Protein AF-A0A2C9W1N1-F1 (afdb_monomer_lite)

pLDDT: mean 73.52, std 14.9, range [29.52, 94.81]

Structure (mmCIF, N/CA/C/O backbone):
data_AF-A0A2C9W1N1-F1
#
_entry.id   AF-A0A2C9W1N1-F1
#
loop_
_atom_site.group_PDB
_atom_site.id
_atom_site.type_symbol
_atom_site.label_atom_id
_atom_site.label_alt_id
_atom_site.label_comp_id
_atom_site.label_asym_id
_atom_site.label_entity_id
_atom_site.label_seq_id
_atom_site.pdbx_PDB_ins_code
_atom_site.Cartn_x
_atom_site.Cartn_y
_atom_site.Cartn_z
_atom_site.occupancy
_atom_site.B_iso_or_equiv
_atom_site.auth_seq_id
_atom_site.auth_comp_id
_atom_site.auth_asym_id
_atom_site.auth_atom_id
_atom_site.pdbx_PDB_model_num
ATOM 1 N N . MET A 1 1 ? -84.397 13.321 48.697 1.00 37.47 1 MET A N 1
ATOM 2 C CA . MET A 1 1 ? -83.145 13.725 48.020 1.00 37.47 1 MET A CA 1
ATOM 3 C C . MET A 1 1 ? -82.121 12.627 48.253 1.00 37.47 1 MET A C 1
ATOM 5 O O . MET A 1 1 ? -81.703 12.447 49.387 1.00 37.47 1 MET A O 1
ATOM 9 N N . ILE A 1 2 ? -81.818 11.821 47.233 1.00 41.12 2 ILE A N 1
ATOM 10 C CA . ILE A 1 2 ? -80.883 10.692 47.347 1.00 41.12 2 ILE A CA 1
ATOM 11 C C . ILE A 1 2 ? -79.497 11.206 46.952 1.00 41.12 2 ILE A C 1
ATOM 13 O O . ILE A 1 2 ? -79.284 11.605 45.810 1.00 41.12 2 ILE A O 1
ATOM 17 N N . ALA A 1 3 ? -78.580 11.246 47.917 1.00 45.66 3 ALA A N 1
ATOM 18 C CA . ALA A 1 3 ? -77.195 11.639 47.705 1.00 45.66 3 ALA A CA 1
ATOM 19 C C . ALA A 1 3 ? -76.430 10.480 47.049 1.00 45.66 3 ALA A C 1
ATOM 21 O O . ALA A 1 3 ? -76.158 9.462 47.684 1.00 45.66 3 ALA A O 1
ATOM 22 N N . VAL A 1 4 ? -76.094 10.626 45.768 1.00 44.12 4 VAL A N 1
ATOM 23 C CA . VAL A 1 4 ? -75.242 9.669 45.053 1.00 44.12 4 VAL A CA 1
ATOM 24 C C . VAL A 1 4 ? -73.785 9.981 45.390 1.00 44.12 4 VAL A C 1
ATOM 26 O O . VAL A 1 4 ? -73.274 11.059 45.092 1.00 44.12 4 VAL A O 1
ATOM 29 N N . SER A 1 5 ? -73.117 9.036 46.051 1.00 49.47 5 SER A N 1
ATOM 30 C CA . SER A 1 5 ? -71.699 9.132 46.404 1.00 49.47 5 SER A CA 1
ATOM 31 C C . SER A 1 5 ? -70.836 9.065 45.143 1.00 49.47 5 SER A C 1
ATOM 33 O O . SER A 1 5 ? -70.771 8.036 44.477 1.00 49.47 5 SER A O 1
ATOM 35 N N . VAL A 1 6 ? -70.150 10.166 44.834 1.00 49.19 6 VAL A N 1
ATOM 36 C CA . VAL A 1 6 ? -69.290 10.348 43.645 1.00 49.19 6 VAL A CA 1
ATOM 37 C C . VAL A 1 6 ? -67.899 9.699 43.804 1.00 49.19 6 VAL A C 1
ATOM 39 O O . VAL A 1 6 ? -67.075 9.728 42.892 1.00 49.19 6 VAL A O 1
ATOM 42 N N . LYS A 1 7 ? -67.621 9.082 44.963 1.00 47.38 7 LYS A N 1
ATOM 43 C CA . LYS A 1 7 ? -66.315 8.485 45.299 1.00 47.38 7 LYS A CA 1
ATOM 44 C C . LYS A 1 7 ? -65.860 7.310 44.407 1.00 47.38 7 LYS A C 1
ATOM 46 O O . LYS A 1 7 ? -64.665 7.268 44.120 1.00 47.38 7 LYS A O 1
ATOM 51 N N . PRO A 1 8 ? -66.713 6.376 43.935 1.00 50.28 8 PRO A N 1
ATOM 52 C CA . PRO A 1 8 ? -66.224 5.224 43.175 1.00 50.28 8 PRO A CA 1
ATOM 53 C C . PRO A 1 8 ? -65.868 5.584 41.724 1.00 50.28 8 PRO A C 1
ATOM 55 O O . PRO A 1 8 ? -64.968 4.978 41.147 1.00 50.28 8 PRO A O 1
ATOM 58 N N . LEU A 1 9 ? -66.506 6.612 41.151 1.00 50.12 9 LEU A N 1
ATOM 59 C CA . LEU A 1 9 ? -66.250 7.043 39.773 1.00 50.12 9 LEU A CA 1
ATOM 60 C C . LEU A 1 9 ? -64.914 7.796 39.646 1.00 50.12 9 LEU A C 1
ATOM 62 O O . LEU A 1 9 ? -64.179 7.595 38.683 1.00 50.12 9 LEU A O 1
ATOM 66 N N . PHE A 1 10 ? -64.551 8.594 40.657 1.00 50.22 10 PHE A N 1
ATOM 67 C CA . PHE A 1 10 ? -63.258 9.287 40.699 1.00 50.22 10 PHE A CA 1
ATOM 68 C C . PHE A 1 10 ? -62.073 8.324 40.845 1.00 50.22 10 PHE A C 1
ATOM 70 O O . PHE A 1 10 ? -61.060 8.509 40.176 1.00 50.22 10 PHE A O 1
ATOM 77 N N . PHE A 1 11 ? -62.200 7.263 41.652 1.00 51.91 11 PHE A N 1
ATOM 78 C CA . PHE A 1 11 ? -61.147 6.248 41.780 1.00 51.91 11 PHE A CA 1
ATOM 79 C C . PHE A 1 11 ? -60.950 5.440 40.490 1.00 51.91 11 PHE A C 1
ATOM 81 O O . PHE A 1 11 ? -59.813 5.149 40.120 1.00 51.91 11 PHE A O 1
ATOM 88 N N . ALA A 1 12 ? -62.027 5.122 39.766 1.00 54.75 12 ALA A N 1
ATOM 89 C CA . ALA A 1 12 ? -61.937 4.412 38.490 1.00 54.75 12 ALA A CA 1
ATOM 90 C C . ALA A 1 12 ? -61.261 5.263 37.398 1.00 54.75 12 ALA A C 1
ATOM 92 O O . ALA A 1 12 ? -60.379 4.783 36.694 1.00 54.75 12 ALA A O 1
ATOM 93 N N . ILE A 1 13 ? -61.602 6.551 37.294 1.00 56.03 13 ILE A N 1
ATOM 94 C CA . ILE A 1 13 ? -60.989 7.448 36.301 1.00 56.03 13 ILE A CA 1
ATOM 95 C C . ILE A 1 13 ? -59.513 7.704 36.639 1.00 56.03 13 ILE A C 1
ATOM 97 O O . ILE A 1 13 ? -58.664 7.666 35.751 1.00 56.03 13 ILE A O 1
ATOM 101 N N . PHE A 1 14 ? -59.179 7.892 37.920 1.00 53.91 14 PHE A N 1
ATOM 102 C CA . PHE A 1 14 ? -57.798 8.133 38.341 1.00 53.91 14 PHE A CA 1
ATOM 103 C C . PHE A 1 14 ? -56.907 6.899 38.147 1.00 53.91 14 PHE A C 1
ATOM 105 O O . PHE A 1 14 ? -55.764 7.031 37.723 1.00 53.91 14 PHE A O 1
ATOM 112 N N . THR A 1 15 ? -57.430 5.692 38.384 1.00 57.94 15 THR A N 1
ATOM 113 C CA . THR A 1 15 ? -56.688 4.441 38.147 1.00 57.94 15 THR A CA 1
ATOM 114 C C . THR A 1 15 ? -56.502 4.151 36.660 1.00 57.94 15 THR A C 1
ATOM 116 O O . THR A 1 15 ? -55.407 3.760 36.268 1.00 57.94 15 THR A O 1
ATOM 119 N N . VAL A 1 16 ? -57.498 4.425 35.810 1.00 58.84 16 VAL A N 1
ATOM 120 C CA . VAL A 1 16 ? -57.370 4.277 34.349 1.00 58.84 16 VAL A CA 1
ATOM 121 C C . VAL A 1 16 ? -56.413 5.317 33.761 1.00 58.84 16 VAL A C 1
ATOM 123 O O . VAL A 1 16 ? -55.564 4.955 32.951 1.00 58.84 16 VAL A O 1
ATOM 126 N N . SER A 1 17 ? -56.468 6.580 34.200 1.00 58.62 17 SER A N 1
ATOM 127 C CA . SER A 1 17 ? -55.498 7.606 33.788 1.00 58.62 17 SER A CA 1
ATOM 128 C C . SER A 1 17 ? -54.087 7.313 34.292 1.00 58.62 17 SER A C 1
ATOM 130 O O . SER A 1 17 ? -53.135 7.564 33.559 1.00 58.62 17 SER A O 1
ATOM 132 N N . LEU A 1 18 ? -53.930 6.750 35.495 1.00 55.06 18 LEU A N 1
ATOM 133 C CA . LEU A 1 18 ? -52.627 6.346 36.022 1.00 55.06 18 LEU A CA 1
ATOM 134 C C . LEU A 1 18 ? -52.074 5.121 35.279 1.00 55.06 18 LEU A C 1
ATOM 136 O O . LEU A 1 18 ? -50.888 5.095 34.976 1.00 55.06 18 LEU A O 1
ATOM 140 N N . LEU A 1 19 ? -52.913 4.148 34.907 1.00 54.31 19 LEU A N 1
ATOM 141 C CA . LEU A 1 19 ? -52.506 3.020 34.062 1.00 54.31 19 LEU A CA 1
ATOM 142 C C . LEU A 1 19 ? -52.162 3.458 32.633 1.00 54.31 19 LEU A C 1
ATOM 144 O O . LEU A 1 19 ? -51.156 2.999 32.097 1.00 54.31 19 LEU A O 1
ATOM 148 N N . LEU A 1 20 ? -52.932 4.369 32.024 1.00 51.66 20 LEU A N 1
ATOM 149 C CA . LEU A 1 20 ? -52.586 4.944 30.719 1.00 51.66 20 LEU A CA 1
ATOM 150 C C . LEU A 1 20 ? -51.284 5.742 30.798 1.00 51.66 20 LEU A C 1
ATOM 152 O O . LEU A 1 20 ? -50.443 5.616 29.914 1.00 51.66 20 LEU A O 1
ATOM 156 N N . ALA A 1 21 ? -51.094 6.525 31.862 1.00 51.06 21 ALA A N 1
ATOM 157 C CA . ALA A 1 21 ? -49.862 7.261 32.099 1.00 51.06 21 ALA A CA 1
ATOM 158 C C . ALA A 1 21 ? -48.680 6.300 32.281 1.00 51.06 21 ALA A C 1
ATOM 160 O O . ALA A 1 21 ? -47.660 6.501 31.643 1.00 51.06 21 ALA A O 1
ATOM 161 N N . VAL A 1 22 ? -48.816 5.214 33.047 1.00 51.28 22 VAL A N 1
ATOM 162 C CA . VAL A 1 22 ? -47.760 4.199 33.216 1.00 51.28 22 VAL A CA 1
ATOM 163 C C . VAL A 1 22 ? -47.475 3.446 31.910 1.00 51.28 22 VAL A C 1
ATOM 165 O O . VAL A 1 22 ? -46.317 3.151 31.636 1.00 51.28 22 VAL A O 1
ATOM 168 N N . MET A 1 23 ? -48.472 3.196 31.056 1.00 43.47 23 MET A N 1
ATOM 169 C CA . MET A 1 23 ? -48.268 2.600 29.724 1.00 43.47 23 MET A CA 1
ATOM 170 C C . MET A 1 23 ? -47.632 3.578 28.718 1.00 43.47 23 MET A C 1
ATOM 172 O O . MET A 1 23 ? -46.861 3.150 27.865 1.00 43.47 23 MET A O 1
ATOM 176 N N . LEU A 1 24 ? -47.907 4.884 28.829 1.00 45.09 24 LEU A N 1
ATOM 177 C CA . LEU A 1 24 ? -47.322 5.944 27.989 1.00 45.09 24 LEU A CA 1
ATOM 178 C C . LEU A 1 24 ? -45.937 6.417 28.480 1.00 45.09 24 LEU A C 1
ATOM 180 O O . LEU A 1 24 ? -45.145 6.910 27.679 1.00 45.09 24 LEU A O 1
ATOM 184 N N . LEU A 1 25 ? -45.647 6.281 29.780 1.00 38.25 25 LEU A N 1
ATOM 185 C CA . LEU A 1 25 ? -44.396 6.681 30.444 1.00 38.25 25 LEU A CA 1
ATOM 186 C C . LEU A 1 25 ? -43.472 5.506 30.757 1.00 38.25 25 LEU A C 1
ATOM 188 O O . LEU A 1 25 ? -42.349 5.738 31.201 1.00 38.25 25 LEU A O 1
ATOM 192 N N . SER A 1 26 ? -43.900 4.263 30.519 1.00 29.52 26 SER A N 1
ATOM 193 C CA . SER A 1 26 ? -42.968 3.142 30.476 1.00 29.52 26 SER A CA 1
ATOM 194 C C . SER A 1 26 ? -41.985 3.436 29.350 1.00 29.52 26 SER A C 1
ATOM 196 O O . SER A 1 26 ? -42.393 3.465 28.185 1.00 29.52 26 SER A O 1
ATOM 198 N N . PRO A 1 27 ? -40.693 3.669 29.646 1.00 33.75 27 PRO A N 1
ATOM 199 C CA . PRO A 1 27 ? -39.700 3.637 28.598 1.00 33.75 27 PRO A CA 1
ATOM 200 C C . PRO A 1 27 ? -39.836 2.236 28.031 1.00 33.75 27 PRO A C 1
ATOM 202 O O . PRO A 1 27 ? -39.640 1.266 28.768 1.00 33.75 27 PRO A O 1
ATOM 205 N N . SER A 1 28 ? -40.226 2.117 26.760 1.00 33.47 28 SER A N 1
ATOM 206 C CA . SER A 1 28 ? -40.027 0.876 26.027 1.00 33.47 28 SER A CA 1
ATOM 207 C C . SER A 1 28 ? -38.615 0.446 26.386 1.00 33.47 28 SER A C 1
ATOM 209 O O . SER A 1 28 ? -37.672 1.194 26.093 1.00 33.47 28 SER A O 1
ATOM 211 N N . THR A 1 29 ? -38.473 -0.663 27.117 1.00 35.34 29 THR A N 1
ATOM 212 C CA . THR A 1 29 ? -37.167 -1.270 27.350 1.00 35.34 29 THR A CA 1
ATOM 213 C C . THR A 1 29 ? -36.552 -1.275 25.964 1.00 35.34 29 THR A C 1
ATOM 215 O O . THR A 1 29 ? -37.222 -1.794 25.065 1.00 35.34 29 THR A O 1
ATOM 218 N N . PRO A 1 30 ? -35.425 -0.581 25.709 1.00 41.69 30 PRO A N 1
ATOM 219 C CA . PRO A 1 30 ? -34.879 -0.572 24.370 1.00 41.69 30 PRO A CA 1
ATOM 220 C C . PRO A 1 30 ? -34.619 -2.041 24.086 1.00 41.69 30 PRO A C 1
ATOM 222 O O . PRO A 1 30 ? -33.741 -2.634 24.717 1.00 41.69 30 PRO A O 1
ATOM 225 N N . GLY A 1 31 ? -35.476 -2.656 23.260 1.00 43.47 31 GLY A N 1
ATOM 226 C CA . GLY A 1 31 ? -35.331 -4.049 22.885 1.00 43.47 31 GLY A CA 1
ATOM 227 C C . GLY A 1 31 ? -33.888 -4.179 22.453 1.00 43.47 31 GLY A C 1
ATOM 228 O O . GLY A 1 31 ? -33.429 -3.298 21.721 1.00 43.47 31 GLY A O 1
ATOM 229 N N . LYS A 1 32 ? -33.165 -5.151 23.038 1.00 45.38 32 LYS A N 1
ATOM 230 C CA . LYS A 1 32 ? -31.729 -5.380 22.815 1.00 45.38 32 LYS A CA 1
ATOM 231 C C . LYS A 1 32 ? -31.393 -4.932 21.399 1.00 45.38 32 LYS A C 1
ATOM 233 O O . LYS A 1 32 ? -31.882 -5.547 20.456 1.00 45.38 32 LYS A O 1
ATOM 238 N N . LEU A 1 33 ? -30.682 -3.806 21.273 1.00 53.47 33 LEU A N 1
ATOM 239 C CA . LEU A 1 33 ? -30.372 -3.229 19.973 1.00 53.47 33 LEU A CA 1
ATOM 240 C C . LEU A 1 33 ? -29.538 -4.258 19.219 1.00 53.47 33 LEU A C 1
ATOM 242 O O . LEU A 1 33 ? -28.341 -4.392 19.466 1.00 53.47 33 LEU A O 1
ATOM 246 N N . ASP A 1 34 ? -30.183 -5.014 18.341 1.00 59.66 34 ASP A N 1
ATOM 247 C CA . ASP A 1 34 ? -29.502 -6.024 17.560 1.00 59.66 34 ASP A CA 1
ATOM 248 C C . ASP A 1 34 ? -28.914 -5.353 16.322 1.00 59.66 34 ASP A C 1
ATOM 250 O O . ASP A 1 34 ? -29.616 -5.046 15.356 1.00 59.66 34 ASP A O 1
ATOM 254 N N . ILE A 1 35 ? -27.605 -5.101 16.364 1.00 61.00 35 ILE A N 1
ATOM 255 C CA . ILE A 1 35 ? -26.840 -4.532 15.249 1.00 61.00 35 ILE A CA 1
ATOM 256 C C . ILE A 1 35 ? -26.970 -5.372 13.964 1.00 61.00 35 ILE A C 1
ATOM 258 O O . ILE A 1 35 ? -26.757 -4.845 12.870 1.00 61.00 35 ILE A O 1
ATOM 262 N N . TRP A 1 36 ? -27.339 -6.650 14.088 1.00 65.00 36 TRP A N 1
ATOM 263 C CA . TRP A 1 36 ? -27.456 -7.604 12.987 1.00 65.00 36 TRP A CA 1
ATOM 264 C C . TRP A 1 36 ? -28.814 -7.586 12.290 1.00 65.00 36 TRP A C 1
ATOM 266 O O . TRP A 1 36 ? -28.920 -8.054 11.159 1.00 65.00 36 TRP A O 1
ATOM 276 N N . SER A 1 37 ? -29.830 -6.987 12.911 1.00 60.31 37 SER A N 1
ATOM 277 C CA . SER A 1 37 ? -31.191 -6.894 12.362 1.00 60.31 37 SER A CA 1
ATOM 278 C C . SER A 1 37 ? -31.327 -5.929 11.170 1.00 60.31 37 SER A C 1
ATOM 280 O O . SER A 1 37 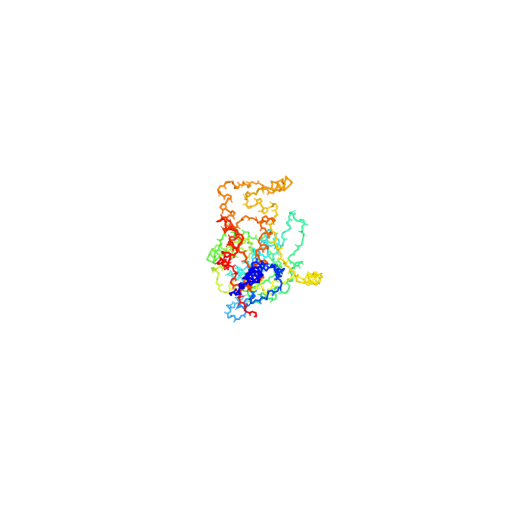? -32.382 -5.840 10.545 1.00 60.31 37 SER A O 1
ATOM 282 N N . VAL A 1 38 ? -30.261 -5.195 10.834 1.00 60.16 38 VAL A N 1
ATOM 283 C CA . VAL A 1 38 ? -30.278 -4.106 9.851 1.00 60.16 38 VAL A CA 1
ATOM 284 C C . VAL A 1 38 ? -29.669 -4.572 8.534 1.00 60.16 38 VAL A C 1
ATOM 286 O O . VAL A 1 38 ? -28.463 -4.803 8.436 1.00 60.16 38 VAL A O 1
ATOM 289 N N . GLY A 1 39 ? -30.503 -4.664 7.497 1.00 58.06 39 GLY A N 1
ATOM 290 C CA . GLY A 1 39 ? -30.070 -5.016 6.145 1.00 58.06 39 GLY A CA 1
ATOM 291 C C . GLY A 1 39 ? -29.105 -3.989 5.540 1.00 58.06 39 GLY A C 1
ATOM 292 O O . GLY A 1 39 ? -29.261 -2.778 5.714 1.00 58.06 39 GLY A O 1
ATOM 293 N N . ARG A 1 40 ? -28.101 -4.469 4.797 1.00 60.38 40 ARG A N 1
ATOM 294 C CA . ARG A 1 40 ? -27.238 -3.615 3.966 1.00 60.38 40 ARG A CA 1
ATOM 295 C C . ARG A 1 40 ? -28.014 -3.202 2.714 1.00 60.38 40 ARG A C 1
ATOM 297 O O . ARG A 1 40 ? -28.539 -4.064 2.029 1.00 60.38 40 ARG A O 1
ATOM 304 N N . VAL A 1 41 ? -28.058 -1.906 2.409 1.00 58.31 41 VAL A N 1
ATOM 305 C CA . VAL A 1 41 ? -28.757 -1.361 1.216 1.00 58.31 41 VAL A CA 1
ATOM 306 C C . VAL A 1 41 ? -27.772 -0.867 0.157 1.00 58.31 41 VAL A C 1
ATOM 308 O O . VAL A 1 41 ? -28.138 -0.611 -0.984 1.00 58.31 41 VAL A O 1
ATOM 311 N N . VAL A 1 42 ? -26.508 -0.701 0.540 1.00 60.03 42 VAL A N 1
ATOM 312 C CA . VAL A 1 42 ? -25.447 -0.200 -0.326 1.00 60.03 42 VAL A CA 1
ATOM 313 C C . VAL A 1 42 ? -24.190 -1.020 -0.089 1.00 60.03 42 VAL A C 1
ATOM 315 O O . VAL A 1 42 ? -23.846 -1.324 1.057 1.00 60.03 42 VAL A O 1
ATOM 318 N N . GLU A 1 43 ? -23.487 -1.333 -1.167 1.00 67.75 43 GLU A N 1
ATOM 319 C CA . GLU A 1 43 ? -22.176 -1.954 -1.146 1.00 67.75 43 GLU A CA 1
ATOM 320 C C . GLU A 1 43 ? -21.215 -1.196 -2.057 1.00 67.75 43 GLU A C 1
ATOM 322 O O . GLU A 1 43 ? -21.562 -0.806 -3.167 1.00 67.75 43 GLU A O 1
ATOM 327 N N . TRP A 1 44 ? -19.985 -1.002 -1.592 1.00 69.12 44 TRP A N 1
ATOM 328 C CA . TRP A 1 44 ? -18.924 -0.432 -2.409 1.00 69.12 44 TRP A CA 1
ATOM 329 C C . TRP A 1 44 ? -18.103 -1.559 -3.005 1.00 69.12 44 TRP A C 1
ATOM 331 O O . TRP A 1 44 ? -17.511 -2.350 -2.270 1.00 69.12 44 TRP A O 1
ATOM 341 N N . ARG A 1 45 ? -18.043 -1.619 -4.332 1.00 70.69 45 ARG A N 1
ATOM 342 C CA . ARG A 1 45 ? -17.228 -2.603 -5.049 1.00 70.69 45 ARG A CA 1
ATOM 343 C C . ARG A 1 45 ? -16.336 -1.894 -6.065 1.00 70.69 45 ARG A C 1
ATOM 345 O O . ARG A 1 45 ? -16.664 -0.779 -6.484 1.00 70.69 45 ARG A O 1
ATOM 352 N N . PRO A 1 46 ? -15.204 -2.498 -6.457 1.00 79.12 46 PRO A N 1
ATOM 353 C CA . PRO A 1 46 ? -14.422 -2.008 -7.583 1.00 79.12 46 PRO A CA 1
ATOM 354 C C . PRO A 1 46 ? -15.334 -1.805 -8.806 1.00 79.12 46 PRO A C 1
ATOM 356 O O . PRO A 1 46 ? -16.025 -2.734 -9.214 1.00 79.12 46 PRO A O 1
ATOM 359 N N . CYS A 1 47 ? -15.367 -0.597 -9.377 1.00 75.00 47 CYS A N 1
ATOM 360 C CA . CYS A 1 47 ? -16.265 -0.255 -10.491 1.00 75.00 47 CYS A CA 1
ATOM 361 C C . CYS A 1 47 ? -15.966 -1.043 -11.769 1.00 75.00 47 CYS A C 1
ATOM 363 O O . CYS A 1 47 ? -16.784 -1.073 -12.683 1.00 75.00 47 CYS A O 1
ATOM 365 N N . THR A 1 48 ? -14.744 -1.572 -11.895 1.00 82.75 48 THR A N 1
ATOM 366 C CA . THR A 1 48 ? -14.210 -2.223 -13.103 1.00 82.75 48 THR A CA 1
ATOM 367 C C . THR A 1 48 ? -14.274 -1.379 -14.385 1.00 82.75 48 THR A C 1
ATOM 369 O O . THR A 1 48 ? -14.069 -1.904 -15.475 1.00 82.75 48 THR A O 1
ATOM 372 N N . TRP A 1 49 ? -14.485 -0.057 -14.285 1.00 85.31 49 TRP A N 1
ATOM 373 C CA . TRP A 1 49 ? -14.588 0.847 -15.443 1.00 85.31 49 TRP A CA 1
ATOM 374 C C . TRP A 1 49 ? -13.346 0.792 -16.346 1.00 85.31 49 TRP A C 1
ATOM 376 O O . TRP A 1 49 ? -13.433 0.996 -17.554 1.00 85.31 49 TRP A O 1
ATOM 386 N N . TRP A 1 50 ? -12.182 0.481 -15.767 1.00 84.06 50 TRP A N 1
ATOM 387 C CA . TRP A 1 50 ? -10.914 0.346 -16.481 1.00 84.06 50 TRP A CA 1
ATOM 388 C C . TRP A 1 50 ? -10.835 -0.899 -17.370 1.00 84.06 50 TRP A C 1
ATOM 390 O O . TRP A 1 50 ? -9.984 -0.937 -18.248 1.00 84.06 50 TRP A O 1
ATOM 400 N N . LEU A 1 51 ? -11.705 -1.894 -17.176 1.00 82.19 51 LEU A N 1
ATOM 401 C CA . LEU A 1 51 ? -11.790 -3.076 -18.041 1.00 82.19 51 LEU A CA 1
ATOM 402 C C . LEU A 1 51 ? -12.634 -2.823 -19.299 1.00 82.19 51 LEU A C 1
ATOM 404 O O . LEU A 1 51 ? -12.510 -3.548 -20.278 1.00 82.19 51 LEU A O 1
ATOM 408 N N . GLN A 1 52 ? -13.506 -1.812 -19.268 1.00 71.81 52 GLN A N 1
ATOM 409 C CA . GLN A 1 52 ? -14.503 -1.549 -20.313 1.00 71.81 52 GLN A CA 1
ATOM 410 C C . GLN A 1 52 ? -14.098 -0.410 -21.262 1.00 71.81 52 GLN A C 1
ATOM 412 O O . GLN A 1 52 ? -14.740 -0.196 -22.287 1.00 71.81 52 GLN A O 1
ATOM 417 N N . GLY A 1 53 ? -13.056 0.352 -20.922 1.00 63.12 53 GLY A N 1
ATOM 418 C CA . GLY A 1 53 ? -12.597 1.484 -21.724 1.00 63.12 53 GLY A CA 1
ATOM 419 C C . GLY A 1 53 ? -11.628 1.081 -22.837 1.00 63.12 53 GLY A C 1
ATOM 420 O O . GLY A 1 53 ? -10.790 0.201 -22.653 1.00 63.12 53 GLY A O 1
ATOM 421 N N . HIS A 1 54 ? -11.665 1.796 -23.965 1.00 61.34 54 HIS A N 1
ATOM 422 C CA . HIS A 1 54 ? -10.548 1.821 -24.914 1.00 61.34 54 HIS A CA 1
ATOM 423 C C . HIS A 1 54 ? -9.355 2.528 -24.265 1.00 61.34 54 HIS A C 1
ATOM 425 O O . HIS A 1 54 ? -9.199 3.747 -24.345 1.00 61.34 54 HIS A O 1
ATOM 431 N N . LEU A 1 55 ? -8.538 1.759 -23.553 1.00 68.19 55 LEU A N 1
ATOM 432 C CA . LEU A 1 55 ? -7.262 2.236 -23.049 1.00 68.19 55 LEU A CA 1
ATOM 433 C C . LEU A 1 55 ? -6.283 2.356 -24.212 1.00 68.19 55 LEU A C 1
ATOM 435 O O . LEU A 1 55 ? -6.297 1.545 -25.138 1.00 68.19 55 LEU A O 1
ATOM 439 N N . THR A 1 56 ? -5.414 3.365 -24.156 1.00 70.69 56 THR A N 1
ATOM 440 C CA . THR A 1 56 ? -4.286 3.473 -25.081 1.00 70.69 56 THR A CA 1
ATOM 441 C C . THR A 1 56 ? -3.523 2.152 -25.071 1.00 70.69 56 THR A C 1
ATOM 443 O O . THR A 1 56 ? -3.214 1.640 -23.990 1.00 70.69 56 THR A O 1
ATOM 446 N N . ALA A 1 57 ? -3.219 1.605 -26.249 1.00 73.38 57 ALA A N 1
ATOM 447 C CA . ALA A 1 57 ? -2.417 0.394 -26.355 1.00 73.38 57 ALA A CA 1
ATOM 448 C C . ALA A 1 57 ? -1.048 0.593 -25.682 1.00 73.38 57 ALA A C 1
ATOM 450 O O . ALA A 1 57 ? -0.544 1.718 -25.555 1.00 73.38 57 ALA A O 1
ATOM 451 N N . LEU A 1 58 ? -0.460 -0.497 -25.196 1.00 77.75 58 LEU A N 1
ATOM 452 C CA . LEU A 1 58 ? 0.929 -0.477 -24.754 1.00 77.75 58 LEU A CA 1
ATOM 453 C C . LEU A 1 58 ? 1.834 -0.294 -25.983 1.00 77.75 58 LEU A C 1
ATOM 455 O O . LEU A 1 58 ? 1.670 -1.031 -26.957 1.00 77.75 58 LEU A O 1
ATOM 459 N N . PRO A 1 59 ? 2.762 0.675 -25.964 1.00 76.19 59 PRO A N 1
ATOM 460 C CA . PRO A 1 59 ? 3.821 0.759 -26.959 1.00 76.19 59 PRO A CA 1
ATOM 461 C C . PRO A 1 59 ? 4.625 -0.545 -27.037 1.00 76.19 59 PRO A C 1
ATOM 463 O O . PRO A 1 59 ? 4.783 -1.248 -26.039 1.00 76.19 59 PRO A O 1
ATOM 466 N N . ILE A 1 60 ? 5.127 -0.858 -28.235 1.00 72.94 60 ILE A N 1
ATOM 467 C CA . ILE A 1 60 ? 5.896 -2.086 -28.508 1.00 72.94 60 ILE A CA 1
ATOM 468 C C . ILE A 1 60 ? 7.235 -2.062 -27.757 1.00 72.94 60 ILE A C 1
ATOM 470 O O . ILE A 1 60 ? 7.663 -3.077 -27.207 1.00 72.94 60 ILE A O 1
ATOM 474 N N . GLU A 1 61 ? 7.870 -0.892 -27.702 1.00 77.69 61 GLU A N 1
ATOM 475 C CA . GLU A 1 61 ? 9.151 -0.682 -27.035 1.00 77.69 61 GLU A CA 1
ATOM 476 C C . GLU A 1 61 ? 8.958 -0.056 -25.654 1.00 77.69 61 GLU A C 1
ATOM 478 O O . GLU A 1 61 ? 8.074 0.779 -25.444 1.00 77.69 61 GLU A O 1
ATOM 483 N N . SER A 1 62 ? 9.794 -0.474 -24.704 1.00 87.06 62 SER A N 1
ATOM 484 C CA . SER A 1 62 ? 9.792 0.039 -23.338 1.00 87.06 62 SER A CA 1
ATOM 485 C C . SER A 1 62 ? 11.010 0.925 -23.105 1.00 87.06 62 SER A C 1
ATOM 487 O O . SER A 1 62 ? 12.110 0.577 -23.522 1.00 87.06 62 SER A O 1
ATOM 489 N N . ASN A 1 63 ? 10.822 2.031 -22.384 1.00 89.00 63 ASN A N 1
ATOM 490 C CA . ASN A 1 63 ? 11.883 3.008 -22.114 1.00 89.00 63 ASN A CA 1
ATOM 491 C C . ASN A 1 63 ? 12.958 2.499 -21.130 1.00 89.00 63 ASN A C 1
ATOM 493 O O . ASN A 1 63 ? 14.024 3.098 -21.017 1.00 89.00 63 ASN A O 1
ATOM 497 N N . GLY A 1 64 ? 12.685 1.410 -20.403 1.00 90.94 64 GLY A N 1
ATOM 498 C CA . GLY A 1 64 ? 13.604 0.818 -19.432 1.00 90.94 64 GLY A CA 1
ATOM 499 C C . GLY A 1 64 ? 12.884 -0.005 -18.366 1.00 90.94 64 GLY A C 1
ATOM 500 O O . GLY A 1 64 ? 11.687 -0.285 -18.476 1.00 90.94 64 GLY A O 1
ATOM 501 N N . TYR A 1 65 ? 13.617 -0.372 -17.318 1.00 91.88 65 TYR A N 1
ATOM 502 C CA . TYR A 1 65 ? 13.140 -1.159 -16.186 1.00 91.88 65 TYR A CA 1
ATOM 503 C C . TYR A 1 65 ? 13.023 -0.298 -14.928 1.00 91.88 65 TYR A C 1
ATOM 505 O O . TYR A 1 65 ? 13.947 0.431 -14.568 1.00 91.88 65 TYR A O 1
ATOM 513 N N . ILE A 1 66 ? 11.895 -0.413 -14.229 1.00 91.50 66 ILE A N 1
ATOM 514 C CA . ILE A 1 66 ? 11.669 0.257 -12.947 1.00 91.50 66 ILE A CA 1
ATOM 515 C C . ILE A 1 66 ? 11.494 -0.799 -11.865 1.00 91.50 66 ILE A C 1
ATOM 517 O O . ILE A 1 66 ? 10.576 -1.618 -11.934 1.00 91.50 66 ILE A O 1
ATOM 521 N N . ARG A 1 67 ? 12.341 -0.742 -10.837 1.00 88.50 67 ARG A N 1
ATOM 522 C CA . ARG A 1 67 ? 12.130 -1.452 -9.574 1.00 88.50 67 ARG A CA 1
ATOM 523 C C . ARG A 1 67 ? 11.489 -0.509 -8.566 1.00 88.50 67 ARG A C 1
ATOM 525 O O . ARG A 1 67 ? 11.904 0.637 -8.416 1.00 88.50 67 ARG A O 1
ATOM 532 N N . VAL A 1 68 ? 10.474 -0.989 -7.863 1.00 84.25 68 VAL A N 1
ATOM 533 C CA . VAL A 1 68 ? 9.856 -0.229 -6.778 1.00 84.25 68 VAL A CA 1
ATOM 534 C C . VAL A 1 68 ? 10.389 -0.750 -5.457 1.00 84.25 68 VAL A C 1
ATOM 536 O O . VAL A 1 68 ? 10.067 -1.869 -5.055 1.00 84.25 68 VAL A O 1
ATOM 539 N N . ASP A 1 69 ? 11.152 0.086 -4.766 1.00 77.75 69 ASP A N 1
ATOM 540 C CA . ASP A 1 69 ? 11.674 -0.242 -3.447 1.00 77.75 69 ASP A CA 1
ATOM 541 C C . ASP A 1 69 ? 10.586 0.057 -2.405 1.00 77.75 69 ASP A C 1
ATOM 543 O O . ASP A 1 69 ? 10.092 1.186 -2.277 1.00 77.75 69 ASP A O 1
ATOM 547 N N . CYS A 1 70 ? 10.150 -0.992 -1.706 1.00 70.06 70 CYS A N 1
ATOM 548 C CA . CYS A 1 70 ? 9.043 -0.946 -0.758 1.00 70.06 70 CYS A CA 1
ATOM 549 C C . CYS A 1 70 ? 9.583 -0.987 0.676 1.00 70.06 70 CYS A C 1
ATOM 551 O O . CYS A 1 70 ? 9.921 -2.053 1.179 1.00 70.06 70 CYS A O 1
ATOM 553 N N . TYR A 1 71 ? 9.615 0.171 1.337 1.00 63.59 71 TYR A N 1
ATOM 554 C CA . TYR A 1 71 ? 10.003 0.302 2.743 1.00 63.59 71 TYR A CA 1
ATOM 555 C C . TYR A 1 71 ? 8.761 0.401 3.640 1.00 63.59 71 TYR A C 1
ATOM 557 O O . TYR A 1 71 ? 7.834 1.148 3.328 1.00 63.59 71 TYR A O 1
ATOM 565 N N . GLY A 1 72 ? 8.752 -0.314 4.769 1.00 62.06 72 GLY A N 1
ATOM 566 C CA . GLY A 1 72 ? 7.685 -0.254 5.777 1.00 62.06 72 GLY A CA 1
ATOM 567 C C . GLY A 1 72 ? 6.953 -1.583 5.995 1.00 62.06 72 GLY A C 1
ATOM 568 O O . GLY A 1 72 ? 7.352 -2.619 5.479 1.00 62.06 72 GLY A O 1
ATOM 569 N N . GLY A 1 73 ? 5.886 -1.567 6.802 1.00 61.25 73 GLY A N 1
ATOM 570 C CA . GLY A 1 73 ? 5.098 -2.775 7.100 1.00 61.25 73 GLY A CA 1
ATOM 571 C C . GLY A 1 73 ? 4.201 -3.230 5.939 1.00 61.25 73 GLY A C 1
ATOM 572 O O . GLY A 1 73 ? 3.929 -2.459 5.021 1.00 61.25 73 GLY A O 1
ATOM 573 N N . LEU A 1 74 ? 3.638 -4.442 6.013 1.00 63.00 74 LEU A N 1
ATOM 574 C CA . LEU A 1 74 ? 2.822 -5.047 4.941 1.00 63.00 74 LEU A CA 1
ATOM 575 C C . LEU A 1 74 ? 1.643 -4.167 4.476 1.00 63.00 74 LEU A C 1
ATOM 577 O O . LEU A 1 74 ? 1.297 -4.136 3.299 1.00 63.00 74 LEU A O 1
ATOM 581 N N . ASN A 1 75 ? 1.035 -3.394 5.379 1.00 55.09 75 ASN A N 1
ATOM 582 C CA . ASN A 1 75 ? -0.017 -2.436 5.019 1.00 55.09 75 ASN A CA 1
ATOM 583 C C . ASN A 1 75 ? 0.518 -1.164 4.344 1.00 55.09 75 ASN A C 1
ATOM 585 O O . ASN A 1 75 ? -0.211 -0.557 3.568 1.00 55.09 75 ASN A O 1
ATOM 589 N N . GLN A 1 76 ? 1.769 -0.774 4.577 1.00 55.66 76 GLN A N 1
ATOM 590 C CA . GLN A 1 76 ? 2.430 0.271 3.784 1.00 55.66 76 GLN A CA 1
ATOM 591 C C . GLN A 1 76 ? 2.798 -0.287 2.402 1.00 55.66 76 GLN A C 1
ATOM 593 O O . GLN A 1 76 ? 2.623 0.382 1.390 1.00 55.66 76 GLN A O 1
ATOM 598 N N . MET A 1 77 ? 3.144 -1.577 2.345 1.00 58.47 77 MET A N 1
ATOM 599 C CA . MET A 1 77 ? 3.315 -2.309 1.093 1.00 58.47 77 MET A CA 1
ATOM 600 C C . MET A 1 77 ? 1.997 -2.540 0.335 1.00 58.47 77 MET A C 1
ATOM 602 O O . MET A 1 77 ? 2.075 -2.657 -0.877 1.00 58.47 77 MET A O 1
ATOM 606 N N . ARG A 1 78 ? 0.813 -2.597 0.995 1.00 52.88 78 ARG A N 1
ATOM 607 C CA . ARG A 1 78 ? -0.518 -2.927 0.403 1.00 52.88 78 ARG A CA 1
ATOM 608 C C . ARG A 1 78 ? -1.564 -1.784 0.343 1.00 52.88 78 ARG A C 1
ATOM 610 O O . ARG A 1 78 ? -2.467 -1.827 -0.479 1.00 52.88 78 ARG A O 1
ATOM 617 N N . ARG A 1 79 ? -1.554 -0.776 1.212 1.00 45.94 79 ARG A N 1
ATOM 618 C CA . ARG A 1 79 ? -2.503 0.370 1.171 1.00 45.94 79 ARG A CA 1
ATOM 619 C C . ARG A 1 79 ? -1.810 1.664 0.772 1.00 45.94 79 ARG A C 1
ATOM 621 O O . ARG A 1 79 ? -2.372 2.420 -0.018 1.00 45.94 79 ARG A O 1
ATOM 628 N N . ASP A 1 80 ? -0.574 1.845 1.224 1.00 48.78 80 ASP A N 1
ATOM 629 C CA . ASP A 1 80 ? 0.306 2.949 0.819 1.00 48.78 80 ASP A CA 1
ATOM 630 C C . ASP A 1 80 ? 1.187 2.558 -0.394 1.00 48.78 80 ASP A C 1
ATOM 632 O O . ASP A 1 80 ? 2.252 3.127 -0.603 1.00 48.78 80 ASP A O 1
ATOM 636 N N . LEU A 1 81 ? 0.696 1.580 -1.181 1.00 52.81 81 LEU A N 1
ATOM 637 C CA . LEU A 1 81 ? 1.300 0.827 -2.289 1.00 52.81 81 LEU A CA 1
ATOM 638 C C . LEU A 1 81 ? 2.195 1.656 -3.221 1.00 52.81 81 LEU A C 1
ATOM 640 O O . LEU A 1 81 ? 1.819 1.943 -4.358 1.00 52.81 81 LEU A O 1
ATOM 644 N N . SER A 1 82 ? 3.444 1.867 -2.806 1.00 58.88 82 SER A N 1
ATOM 645 C CA . SER A 1 82 ? 4.563 2.148 -3.707 1.00 58.88 82 SER A CA 1
ATOM 646 C C . SER A 1 82 ? 4.511 1.249 -4.942 1.00 58.88 82 SER A C 1
ATOM 648 O O . SER A 1 82 ? 4.817 1.714 -6.031 1.00 58.88 82 SER A O 1
ATOM 650 N N . PHE A 1 83 ? 4.079 -0.017 -4.812 1.00 75.19 83 PHE A N 1
ATOM 651 C CA . PHE A 1 83 ? 4.001 -0.949 -5.939 1.00 75.19 83 PHE A CA 1
ATOM 652 C C . PHE A 1 83 ? 2.826 -0.694 -6.901 1.00 75.19 83 PHE A C 1
ATOM 654 O O . PHE A 1 83 ? 3.066 -0.658 -8.101 1.00 75.19 83 PHE A O 1
ATOM 661 N N . CYS A 1 84 ? 1.588 -0.438 -6.453 1.00 82.94 84 CYS A N 1
ATOM 662 C CA . CYS A 1 84 ? 0.517 -0.041 -7.392 1.00 82.94 84 CYS A CA 1
ATOM 663 C C . CYS A 1 84 ? 0.718 1.361 -7.951 1.00 82.94 84 CYS A C 1
ATOM 665 O O . CYS A 1 84 ? 0.422 1.602 -9.121 1.00 82.94 84 CYS A O 1
ATOM 667 N N . ASP A 1 85 ? 1.193 2.292 -7.119 1.00 81.94 85 ASP A N 1
ATOM 668 C CA . ASP A 1 85 ? 1.617 3.603 -7.598 1.00 81.94 85 ASP A CA 1
ATOM 669 C C . ASP A 1 85 ? 2.734 3.413 -8.626 1.00 81.94 85 ASP A C 1
ATOM 671 O O . ASP A 1 85 ? 2.684 4.000 -9.699 1.00 81.94 85 ASP A O 1
ATOM 675 N N . GLY A 1 86 ? 3.657 2.490 -8.366 1.00 86.31 86 GLY A N 1
ATOM 676 C CA . GLY A 1 86 ? 4.695 2.034 -9.280 1.00 86.31 86 GLY A CA 1
ATOM 677 C C . GLY A 1 86 ? 4.163 1.444 -10.583 1.00 86.31 86 GLY A C 1
ATOM 678 O O . GLY A 1 86 ? 4.705 1.765 -11.631 1.00 86.31 86 GLY A O 1
ATOM 679 N N . VAL A 1 87 ? 3.073 0.669 -10.567 1.00 89.62 87 VAL A N 1
ATOM 680 C CA . VAL A 1 87 ? 2.382 0.211 -11.787 1.00 89.62 87 VAL A CA 1
ATOM 681 C C . VAL A 1 87 ? 1.840 1.403 -12.578 1.00 89.62 87 VAL A C 1
ATOM 683 O O . VAL A 1 87 ? 2.046 1.488 -13.790 1.00 89.62 87 VAL A O 1
ATOM 686 N N . GLY A 1 88 ? 1.188 2.352 -11.901 1.00 88.94 88 GLY A N 1
ATOM 687 C CA . GLY A 1 88 ? 0.711 3.588 -12.523 1.00 88.94 88 GLY A CA 1
ATOM 688 C C . GLY A 1 88 ? 1.852 4.419 -13.123 1.00 88.94 88 GLY A C 1
ATOM 689 O O . GLY A 1 88 ? 1.738 4.888 -14.254 1.00 88.94 88 GLY A O 1
ATOM 690 N N . ILE A 1 89 ? 2.969 4.553 -12.404 1.00 88.56 89 ILE A N 1
ATOM 691 C CA . ILE A 1 89 ? 4.175 5.285 -12.819 1.00 88.56 89 ILE A CA 1
ATOM 692 C C . ILE A 1 89 ? 4.881 4.576 -13.979 1.00 88.56 89 ILE A C 1
ATOM 694 O O . ILE A 1 89 ? 5.243 5.221 -14.957 1.00 88.56 89 ILE A O 1
ATOM 698 N N . ALA A 1 90 ? 5.030 3.254 -13.926 1.00 91.44 90 ALA A N 1
ATOM 699 C CA . ALA A 1 90 ? 5.593 2.470 -15.018 1.00 91.44 90 ALA A CA 1
ATOM 700 C C . ALA A 1 90 ? 4.743 2.628 -16.283 1.00 91.44 90 ALA A C 1
ATOM 702 O O . ALA A 1 90 ? 5.280 2.844 -17.367 1.00 91.44 90 ALA A O 1
ATOM 703 N N . ARG A 1 91 ? 3.411 2.651 -16.147 1.00 90.88 91 ARG A N 1
ATOM 704 C CA . ARG A 1 91 ? 2.525 2.947 -17.273 1.00 90.88 91 ARG A CA 1
ATOM 705 C C . ARG A 1 91 ? 2.647 4.398 -17.764 1.00 90.88 91 ARG A C 1
ATOM 707 O O . ARG A 1 91 ? 2.597 4.625 -18.971 1.00 90.88 91 ARG A O 1
ATOM 714 N N . LEU A 1 92 ? 2.828 5.373 -16.873 1.00 89.50 92 LEU A N 1
ATOM 715 C CA . LEU A 1 92 ? 3.084 6.774 -17.239 1.00 89.50 92 LEU A CA 1
ATOM 716 C C . LEU A 1 92 ? 4.373 6.942 -18.049 1.00 89.50 92 LEU A C 1
ATOM 718 O O . LEU A 1 92 ? 4.374 7.679 -19.030 1.00 89.50 92 LEU A O 1
ATOM 722 N N . LEU A 1 93 ? 5.440 6.259 -17.637 1.00 90.50 93 LEU A N 1
ATOM 723 C CA . LEU A 1 93 ? 6.781 6.361 -18.218 1.00 90.50 93 LEU A CA 1
ATOM 724 C C . LEU A 1 93 ? 7.038 5.347 -19.338 1.00 90.50 93 LEU A C 1
ATOM 726 O O . LEU A 1 93 ? 8.145 5.302 -19.867 1.00 90.50 93 LEU A O 1
ATOM 730 N N . ASN A 1 94 ? 6.039 4.532 -19.693 1.00 91.38 94 ASN A N 1
ATOM 731 C CA . ASN A 1 94 ? 6.169 3.427 -20.644 1.00 91.38 94 ASN A CA 1
ATOM 732 C C . ASN A 1 94 ? 7.337 2.467 -20.309 1.00 91.38 94 ASN A C 1
ATOM 734 O O . ASN A 1 94 ? 8.106 2.023 -21.166 1.00 91.38 94 ASN A O 1
ATOM 738 N N . ALA A 1 95 ? 7.492 2.172 -19.023 1.00 92.56 95 ALA A N 1
ATOM 739 C CA . ALA A 1 95 ? 8.547 1.329 -18.488 1.00 92.56 95 ALA A CA 1
ATOM 740 C C . ALA A 1 95 ? 8.041 -0.084 -18.174 1.00 92.56 95 ALA A C 1
ATOM 742 O O . ALA A 1 95 ? 6.855 -0.304 -17.913 1.00 92.56 95 ALA A O 1
ATOM 743 N N . THR A 1 96 ? 8.967 -1.036 -18.154 1.00 92.38 96 THR A N 1
ATOM 744 C CA . THR A 1 96 ? 8.727 -2.397 -17.688 1.00 92.38 96 THR A CA 1
ATOM 745 C C . THR A 1 96 ? 8.920 -2.434 -16.178 1.00 92.38 96 THR A C 1
ATOM 747 O O . THR A 1 96 ? 9.968 -2.048 -15.661 1.00 92.38 96 THR A O 1
ATOM 750 N N . LEU A 1 97 ? 7.902 -2.883 -15.453 1.00 92.00 97 LEU A N 1
ATOM 751 C CA . LEU A 1 97 ? 7.951 -2.982 -14.003 1.00 92.00 97 LEU A CA 1
ATOM 752 C C . LEU A 1 97 ? 8.620 -4.296 -13.591 1.00 92.00 97 LEU A C 1
ATOM 754 O O . LEU A 1 97 ? 8.224 -5.374 -14.030 1.00 92.00 97 LEU A O 1
ATOM 758 N N . VAL A 1 98 ? 9.612 -4.208 -12.717 1.00 89.38 98 VAL A N 1
ATOM 759 C CA . VAL A 1 98 ? 10.228 -5.371 -12.075 1.00 89.38 98 VAL A CA 1
ATOM 760 C C . VAL A 1 98 ? 9.494 -5.636 -10.769 1.00 89.38 98 VAL A C 1
ATOM 762 O O . VAL A 1 98 ? 9.194 -4.695 -10.026 1.00 89.38 98 VAL A O 1
ATOM 765 N N . LEU A 1 99 ? 9.196 -6.904 -10.479 1.00 83.94 99 LEU A N 1
ATOM 766 C CA . LEU A 1 99 ? 8.578 -7.257 -9.205 1.00 83.94 99 LEU A CA 1
ATOM 767 C C . LEU A 1 99 ? 9.433 -6.776 -8.021 1.00 83.94 99 LEU A C 1
ATOM 769 O O . LEU A 1 99 ? 10.661 -6.908 -8.044 1.00 83.94 99 LEU A O 1
ATOM 773 N N . PRO A 1 100 ? 8.799 -6.215 -6.979 1.00 74.94 100 PRO A N 1
ATOM 774 C CA . PRO A 1 100 ? 9.506 -5.738 -5.813 1.00 74.94 100 PRO A CA 1
ATOM 775 C C . PRO A 1 100 ? 10.082 -6.934 -5.064 1.00 74.94 100 PRO A C 1
ATOM 777 O O . PRO A 1 100 ? 9.432 -7.971 -4.904 1.00 74.94 100 PRO A O 1
ATOM 780 N N . LYS A 1 101 ? 11.293 -6.757 -4.547 1.00 67.50 101 LYS A N 1
ATOM 781 C CA . LYS A 1 101 ? 11.807 -7.616 -3.487 1.00 67.50 101 LYS A CA 1
ATOM 782 C C . LYS A 1 101 ? 11.381 -6.984 -2.170 1.00 67.50 101 LYS A C 1
ATOM 784 O O . LYS A 1 101 ? 11.585 -5.789 -1.968 1.00 67.50 101 LYS A O 1
ATOM 789 N N . PHE A 1 102 ? 10.739 -7.763 -1.307 1.00 65.19 102 PHE A N 1
ATOM 790 C CA . PHE A 1 102 ? 10.536 -7.331 0.068 1.00 65.19 102 PHE A CA 1
ATOM 791 C C . PHE A 1 102 ? 11.910 -7.321 0.726 1.00 65.19 102 PHE A C 1
ATOM 793 O O . PHE A 1 102 ? 12.565 -8.357 0.822 1.00 65.19 102 PHE A O 1
ATOM 800 N N . GLU A 1 103 ? 12.394 -6.133 1.077 1.00 55.00 103 GLU A N 1
ATOM 801 C CA . GLU A 1 103 ? 13.586 -6.040 1.904 1.00 55.00 103 GLU A CA 1
ATOM 802 C C . GLU A 1 103 ? 13.237 -6.590 3.287 1.00 55.00 103 GLU A C 1
ATOM 804 O O . GLU A 1 103 ? 12.201 -6.234 3.856 1.00 55.00 103 GLU A O 1
ATOM 809 N N . ALA A 1 104 ? 14.086 -7.476 3.812 1.00 52.97 104 ALA A N 1
ATOM 810 C CA . ALA A 1 104 ? 13.913 -8.028 5.146 1.00 52.97 104 ALA A CA 1
ATOM 811 C C . ALA A 1 104 ? 13.891 -6.871 6.151 1.00 52.97 104 ALA A C 1
ATOM 813 O O . ALA A 1 104 ? 14.905 -6.214 6.404 1.00 52.97 104 ALA A O 1
ATOM 814 N N . ALA A 1 105 ? 12.718 -6.585 6.710 1.00 51.09 105 ALA A N 1
ATOM 815 C CA . ALA A 1 105 ? 12.610 -5.576 7.743 1.00 51.09 105 ALA A CA 1
ATOM 816 C C . ALA A 1 105 ? 13.317 -6.114 8.993 1.00 51.09 105 ALA A C 1
ATOM 818 O O . ALA A 1 105 ? 12.813 -7.030 9.644 1.00 51.09 105 ALA A O 1
ATOM 819 N N . ALA A 1 106 ? 14.457 -5.517 9.355 1.00 48.25 106 ALA A N 1
ATOM 820 C CA . ALA A 1 106 ? 15.237 -5.894 10.540 1.00 48.25 106 ALA A CA 1
ATOM 821 C C . ALA A 1 106 ? 14.397 -5.920 11.834 1.00 48.25 106 ALA A C 1
ATOM 823 O O . ALA A 1 106 ? 14.716 -6.647 12.767 1.00 48.25 106 ALA A O 1
ATOM 824 N N . TYR A 1 107 ? 13.301 -5.154 11.871 1.00 47.97 107 TYR A N 1
ATOM 825 C CA . TYR A 1 107 ? 12.372 -5.092 12.997 1.00 47.97 107 TYR A CA 1
ATOM 826 C C . TYR A 1 107 ? 11.475 -6.335 13.145 1.00 47.97 107 TYR A C 1
ATOM 828 O O . TYR A 1 107 ? 11.165 -6.722 14.266 1.00 47.97 107 TYR A O 1
ATOM 836 N N . TRP A 1 108 ? 11.059 -6.968 12.041 1.00 53.84 108 TRP A N 1
ATOM 837 C CA . TRP A 1 108 ? 10.126 -8.108 12.066 1.00 53.84 108 TRP A CA 1
ATOM 838 C C . TRP A 1 108 ? 10.825 -9.467 11.927 1.00 53.84 108 TRP A C 1
ATOM 840 O O . TRP A 1 108 ? 10.172 -10.493 12.089 1.00 53.84 108 TRP A O 1
ATOM 850 N N . ASN A 1 109 ? 12.140 -9.479 11.652 1.00 58.25 109 ASN A N 1
ATOM 851 C CA . ASN A 1 109 ? 12.936 -10.683 11.375 1.00 58.25 109 ASN A CA 1
ATOM 852 C C . ASN A 1 109 ? 12.228 -11.645 10.400 1.00 58.25 109 ASN A C 1
ATOM 854 O O . ASN A 1 109 ? 12.180 -12.856 10.611 1.00 58.25 109 ASN A O 1
ATOM 858 N N . GLU A 1 110 ? 11.623 -11.081 9.355 1.00 62.12 110 GLU A N 1
ATOM 859 C CA . GLU A 1 110 ? 10.845 -11.825 8.373 1.00 62.12 110 GLU A CA 1
ATOM 860 C C . GLU A 1 110 ? 11.563 -11.812 7.020 1.00 62.12 110 GLU A C 1
ATOM 862 O O . GLU A 1 110 ? 11.963 -10.757 6.523 1.00 62.12 110 GLU A O 1
ATOM 867 N N . SER A 1 111 ? 11.734 -13.000 6.438 1.00 64.81 111 SER A N 1
ATOM 868 C CA . SER A 1 111 ? 12.367 -13.227 5.133 1.00 64.81 111 SER A CA 1
ATOM 869 C C . SER A 1 111 ? 11.361 -13.475 4.003 1.00 64.81 111 SER A C 1
ATOM 871 O O . SER A 1 111 ? 11.773 -13.762 2.879 1.00 64.81 111 SER A O 1
ATOM 873 N N . SER A 1 112 ? 10.060 -13.381 4.293 1.00 69.00 112 SER A N 1
ATOM 874 C CA . SER A 1 112 ? 8.975 -13.613 3.339 1.00 69.00 112 SER A CA 1
ATOM 875 C C . SER A 1 112 ? 9.067 -12.639 2.158 1.00 69.00 112 SER A C 1
ATOM 877 O O . SER A 1 112 ? 9.175 -11.424 2.336 1.00 69.00 112 SER A O 1
ATOM 879 N N . GLY A 1 113 ? 9.006 -13.164 0.938 1.00 72.56 113 GLY A N 1
ATOM 880 C CA . GLY A 1 113 ? 9.014 -12.404 -0.306 1.00 72.56 113 GLY A CA 1
ATOM 881 C C . GLY A 1 113 ? 7.613 -12.072 -0.823 1.00 72.56 113 GLY A C 1
ATOM 882 O O . GLY A 1 113 ? 6.591 -12.539 -0.319 1.00 72.56 113 GLY A O 1
ATOM 883 N N . PHE A 1 114 ? 7.552 -11.289 -1.906 1.00 76.75 114 PHE A N 1
ATOM 884 C CA . PHE A 1 114 ? 6.283 -10.933 -2.555 1.00 76.75 114 PHE A CA 1
ATOM 885 C C . PHE A 1 114 ? 5.501 -12.171 -3.027 1.00 76.75 114 PHE A C 1
ATOM 887 O O . PHE A 1 114 ? 4.278 -12.212 -2.902 1.00 76.75 114 PHE A O 1
ATOM 894 N N . ALA A 1 115 ? 6.212 -13.195 -3.510 1.00 82.19 115 ALA A N 1
ATOM 895 C CA . ALA A 1 115 ? 5.632 -14.446 -3.996 1.00 82.19 115 ALA A CA 1
ATOM 896 C C . ALA A 1 115 ? 5.058 -15.352 -2.892 1.00 82.19 115 ALA A C 1
ATOM 898 O O . ALA A 1 115 ? 4.221 -16.202 -3.186 1.00 82.19 115 ALA A O 1
ATOM 899 N N . ASP A 1 116 ? 5.464 -15.161 -1.635 1.00 82.56 116 ASP A N 1
ATOM 900 C CA . ASP A 1 116 ? 4.936 -15.945 -0.513 1.00 82.56 116 ASP A CA 1
ATOM 901 C C . ASP A 1 116 ? 3.538 -15.456 -0.105 1.00 82.56 116 ASP A C 1
ATOM 903 O O . ASP A 1 116 ? 2.678 -16.233 0.323 1.00 82.56 116 ASP A O 1
ATOM 907 N N . VAL A 1 117 ? 3.288 -14.155 -0.287 1.00 81.75 117 VAL A N 1
ATOM 908 C CA . VAL A 1 117 ? 2.026 -13.500 0.077 1.00 81.75 117 VAL A CA 1
ATOM 909 C C . VAL A 1 117 ? 1.052 -13.451 -1.097 1.00 81.75 117 VAL A C 1
ATOM 911 O O . VAL A 1 117 ? -0.141 -13.708 -0.911 1.00 81.75 117 VAL A O 1
ATOM 914 N N . PHE A 1 118 ? 1.535 -13.129 -2.300 1.00 85.81 118 PHE A N 1
ATOM 915 C CA . PHE A 1 118 ? 0.699 -12.894 -3.476 1.00 85.81 118 PHE A CA 1
ATOM 916 C C . PHE A 1 118 ? 0.970 -13.888 -4.607 1.00 85.81 118 PHE A C 1
ATOM 918 O O . PHE A 1 118 ? 2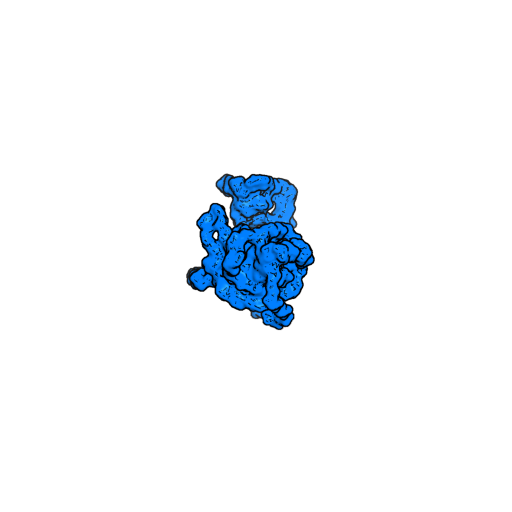.106 -14.281 -4.859 1.00 85.81 118 PHE A O 1
ATOM 925 N N . ASP A 1 119 ? -0.086 -14.247 -5.338 1.00 90.12 119 ASP A N 1
ATOM 926 C CA . ASP A 1 119 ? 0.016 -15.056 -6.553 1.00 90.12 119 ASP A CA 1
ATOM 927 C C . ASP A 1 119 ? 0.598 -14.210 -7.699 1.00 90.12 119 ASP A C 1
ATOM 929 O O . ASP A 1 119 ? -0.086 -13.400 -8.333 1.00 90.12 119 ASP A O 1
ATOM 933 N N . VAL A 1 120 ? 1.901 -14.375 -7.927 1.00 88.88 120 VAL A N 1
ATOM 934 C CA . VAL A 1 120 ? 2.670 -13.601 -8.909 1.00 88.88 120 VAL A CA 1
ATOM 935 C C . VAL A 1 120 ? 2.235 -13.885 -10.341 1.00 88.88 120 VAL A C 1
ATOM 937 O O . VAL A 1 120 ? 2.158 -12.962 -11.152 1.00 88.88 120 VAL A O 1
ATOM 940 N N . ASP A 1 121 ? 1.969 -15.147 -10.668 1.00 91.12 121 ASP A N 1
ATOM 941 C CA . ASP A 1 121 ? 1.602 -15.542 -12.027 1.00 91.12 121 ASP A CA 1
ATOM 942 C C . ASP A 1 121 ? 0.230 -14.984 -12.394 1.00 91.12 121 ASP A C 1
ATOM 944 O O . ASP A 1 121 ? 0.062 -14.388 -13.462 1.00 91.12 121 ASP A O 1
ATOM 948 N N . TYR A 1 122 ? -0.720 -15.071 -11.459 1.00 92.25 122 TYR A N 1
ATOM 949 C CA . TYR A 1 122 ? -2.012 -14.415 -11.597 1.00 92.25 122 TYR A CA 1
ATOM 950 C C . TYR A 1 122 ? -1.855 -12.898 -11.755 1.00 92.25 122 TYR A C 1
ATOM 952 O O . TYR A 1 122 ? -2.462 -12.309 -12.650 1.00 92.25 122 TYR A O 1
ATOM 960 N N . PHE A 1 123 ? -1.008 -12.261 -10.940 1.00 90.75 123 PHE A N 1
ATOM 961 C CA . PHE A 1 123 ? -0.778 -10.821 -11.027 1.00 90.75 123 PHE A CA 1
ATOM 962 C C . PHE A 1 123 ? -0.275 -10.400 -12.415 1.00 90.75 123 PHE A C 1
ATOM 964 O O . PHE A 1 123 ? -0.879 -9.524 -13.033 1.00 90.75 123 PHE A O 1
ATOM 971 N N . ILE A 1 124 ? 0.782 -11.044 -12.929 1.00 91.38 124 ILE A N 1
ATOM 972 C CA . ILE A 1 124 ? 1.365 -10.741 -14.250 1.00 91.38 124 ILE A CA 1
ATOM 973 C C . ILE A 1 124 ? 0.321 -10.929 -15.354 1.00 91.38 124 ILE A C 1
ATOM 975 O O . ILE A 1 124 ? 0.208 -10.086 -16.244 1.00 91.38 124 ILE A O 1
ATOM 979 N N . GLN A 1 125 ? -0.479 -11.995 -15.279 1.00 92.81 125 GLN A N 1
ATOM 980 C CA . GLN A 1 125 ? -1.542 -12.248 -16.246 1.00 92.81 125 GLN A CA 1
ATOM 981 C C . GLN A 1 125 ? -2.614 -11.149 -16.227 1.00 92.81 125 GLN A C 1
ATOM 983 O O . GLN A 1 125 ? -3.040 -10.696 -17.287 1.00 92.81 125 GLN A O 1
ATOM 988 N N . GLN A 1 126 ? -3.045 -10.707 -15.043 1.00 91.38 126 GLN A N 1
ATOM 989 C CA . GLN A 1 126 ? -4.129 -9.730 -14.895 1.00 91.38 126 GLN A CA 1
ATOM 990 C C . GLN A 1 126 ? -3.730 -8.296 -15.251 1.00 91.38 126 GLN A C 1
ATOM 992 O O . GLN A 1 126 ? -4.594 -7.501 -15.622 1.00 91.38 126 GLN A O 1
ATOM 997 N N . VAL A 1 127 ? -2.453 -7.937 -15.117 1.00 90.94 127 VAL A N 1
ATOM 998 C CA . VAL A 1 127 ? -1.953 -6.610 -15.519 1.00 90.94 127 VAL A CA 1
ATOM 999 C C . VAL A 1 127 ? -1.441 -6.580 -16.958 1.00 90.94 127 VAL A C 1
ATOM 1001 O O . VAL A 1 127 ? -1.114 -5.504 -17.467 1.00 90.94 127 VAL A O 1
ATOM 1004 N N . ASN A 1 128 ? -1.398 -7.730 -17.635 1.00 89.25 128 ASN A N 1
ATOM 1005 C CA . ASN A 1 128 ? -1.042 -7.797 -19.043 1.00 89.25 128 ASN A CA 1
ATOM 1006 C C . ASN A 1 128 ? -2.007 -6.934 -19.878 1.00 89.25 128 ASN A C 1
ATOM 1008 O O . ASN A 1 128 ? -3.219 -6.958 -19.677 1.00 89.25 128 ASN A O 1
ATOM 1012 N N . GLY A 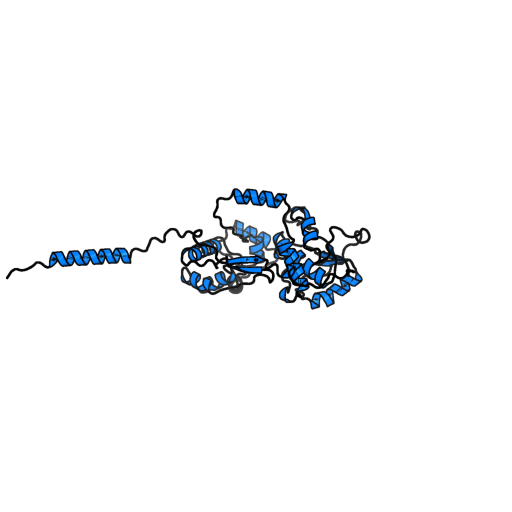1 129 ? -1.465 -6.123 -20.784 1.00 86.56 129 GLY A N 1
ATOM 1013 C CA . GLY A 1 129 ? -2.224 -5.099 -21.514 1.00 86.56 129 GLY A CA 1
ATOM 1014 C C . GLY A 1 129 ? -2.314 -3.737 -20.808 1.00 86.56 129 GLY A C 1
ATOM 1015 O O . GLY A 1 129 ? -2.544 -2.732 -21.476 1.00 86.56 129 GLY A O 1
ATOM 1016 N N . PHE A 1 130 ? -2.050 -3.665 -19.497 1.00 88.94 130 PHE A N 1
ATOM 1017 C CA . PHE A 1 130 ? -1.968 -2.403 -18.748 1.00 88.94 130 PHE A CA 1
ATOM 1018 C C . PHE A 1 130 ? -0.533 -1.943 -18.530 1.00 88.94 130 PHE A C 1
ATOM 1020 O O . PHE A 1 130 ? -0.259 -0.756 -18.670 1.00 88.94 130 PHE A O 1
ATOM 1027 N N . VAL A 1 131 ? 0.369 -2.858 -18.172 1.00 91.50 131 VAL A N 1
ATOM 1028 C CA . VAL A 1 131 ? 1.808 -2.613 -18.011 1.00 91.50 131 VAL A CA 1
ATOM 1029 C C . VAL A 1 131 ? 2.570 -3.922 -18.226 1.00 91.50 131 VAL A C 1
ATOM 1031 O O . VAL A 1 131 ? 2.055 -4.999 -17.924 1.00 91.50 131 VAL A O 1
ATOM 1034 N N . LYS A 1 132 ? 3.801 -3.852 -18.740 1.00 91.81 132 LYS A N 1
ATOM 1035 C CA . LYS A 1 132 ? 4.677 -5.025 -18.824 1.00 91.81 132 LYS A CA 1
ATOM 1036 C C . LYS A 1 132 ? 5.329 -5.261 -17.464 1.00 91.81 132 LYS A C 1
ATOM 1038 O O . LYS A 1 132 ? 5.945 -4.346 -16.922 1.00 91.81 132 LYS A O 1
ATOM 1043 N N . VAL A 1 133 ? 5.205 -6.474 -16.929 1.00 91.12 133 VAL A N 1
ATOM 1044 C CA . VAL A 1 133 ? 5.806 -6.868 -15.646 1.00 91.12 133 VAL A CA 1
ATOM 1045 C C . VAL A 1 133 ? 6.725 -8.062 -15.853 1.00 91.12 133 VAL A C 1
ATOM 1047 O O . VAL A 1 133 ? 6.357 -9.008 -16.546 1.00 91.12 133 VAL A O 1
ATOM 1050 N N . VAL A 1 134 ? 7.910 -8.022 -15.245 1.00 90.25 134 VAL A N 1
ATOM 1051 C CA . VAL A 1 134 ? 8.883 -9.121 -15.265 1.00 90.25 134 VAL A CA 1
ATOM 1052 C C . VAL A 1 134 ? 9.217 -9.570 -13.846 1.00 90.25 134 VAL A C 1
ATOM 1054 O O . VAL A 1 134 ? 9.312 -8.750 -12.930 1.00 90.25 134 VAL A O 1
ATOM 1057 N N . LYS A 1 135 ? 9.387 -10.886 -13.662 1.00 87.44 135 LYS A N 1
ATOM 1058 C CA . LYS A 1 135 ? 9.793 -11.465 -12.371 1.00 87.44 135 LYS A CA 1
ATOM 1059 C C . LYS A 1 135 ? 11.242 -11.124 -12.044 1.00 87.44 135 LYS A C 1
ATOM 1061 O O . LYS A 1 135 ? 11.547 -10.682 -10.943 1.00 87.44 135 LYS A O 1
ATOM 1066 N N . GLU A 1 136 ? 12.106 -11.309 -13.031 1.00 83.69 136 GLU A N 1
ATOM 1067 C CA . GLU A 1 136 ? 13.541 -11.089 -12.939 1.00 83.69 136 GLU A CA 1
ATOM 1068 C C . GLU A 1 136 ? 14.007 -10.273 -14.142 1.00 83.69 136 GLU A C 1
ATOM 1070 O O . GLU A 1 136 ? 13.352 -10.238 -15.188 1.00 83.69 136 GLU A O 1
ATOM 1075 N N . LEU A 1 137 ? 15.123 -9.574 -13.965 1.00 84.88 137 LEU A N 1
ATOM 1076 C CA . LEU A 1 137 ? 15.730 -8.777 -15.021 1.00 84.88 137 LEU A CA 1
ATOM 1077 C C . LEU A 1 137 ? 16.424 -9.677 -16.051 1.00 84.88 137 LEU A C 1
ATOM 1079 O O . LEU A 1 137 ? 16.881 -10.765 -15.699 1.00 84.88 137 LEU A O 1
ATOM 1083 N N . PRO A 1 138 ? 16.566 -9.214 -17.305 1.00 83.62 138 PRO A N 1
ATOM 1084 C CA . PRO A 1 138 ? 17.415 -9.885 -18.280 1.00 83.62 138 PRO A CA 1
ATOM 1085 C C . PRO A 1 138 ? 18.847 -10.057 -17.743 1.00 83.62 138 PRO A C 1
ATOM 1087 O O . PRO A 1 138 ? 19.351 -9.130 -17.097 1.00 83.62 138 PRO A O 1
ATOM 1090 N N . PRO A 1 139 ? 19.537 -11.175 -18.045 1.00 79.56 139 PRO A N 1
ATOM 1091 C CA . PRO A 1 139 ? 20.877 -11.476 -17.520 1.00 79.56 139 PRO A CA 1
ATOM 1092 C C . PRO A 1 139 ? 21.902 -10.352 -17.735 1.00 79.56 139 PRO A C 1
ATOM 1094 O O . PRO A 1 139 ? 22.791 -10.148 -16.916 1.00 79.56 139 PRO A O 1
ATOM 1097 N N . GLU A 1 140 ? 21.733 -9.589 -18.813 1.00 75.81 140 GLU A N 1
ATOM 1098 C CA . GLU A 1 140 ? 22.556 -8.442 -19.212 1.00 75.81 140 GLU A CA 1
ATOM 1099 C C . GLU A 1 140 ? 22.525 -7.275 -18.205 1.00 75.81 140 GLU A C 1
ATOM 1101 O O . GLU A 1 140 ? 23.476 -6.498 -18.125 1.00 75.81 140 GLU A O 1
ATOM 1106 N N . ILE A 1 141 ? 21.435 -7.143 -17.439 1.00 77.31 141 ILE A N 1
ATOM 1107 C CA . ILE A 1 141 ? 21.182 -6.027 -16.510 1.00 77.31 141 ILE A CA 1
ATOM 1108 C C . ILE A 1 141 ? 21.286 -6.485 -15.047 1.00 77.31 141 ILE A C 1
ATOM 1110 O O . ILE A 1 141 ? 21.531 -5.665 -14.166 1.00 77.31 141 ILE A O 1
ATOM 1114 N N . VAL A 1 142 ? 21.165 -7.790 -14.774 1.00 75.25 142 VAL A N 1
ATOM 1115 C CA . VAL A 1 142 ? 21.173 -8.372 -13.414 1.00 75.25 142 VAL A CA 1
ATOM 1116 C C . VAL A 1 142 ? 22.421 -8.001 -12.603 1.00 75.25 142 VAL A C 1
ATOM 1118 O O . VAL A 1 142 ? 22.334 -7.881 -11.383 1.00 75.25 142 VAL A O 1
ATOM 1121 N N . SER A 1 143 ? 23.567 -7.798 -13.256 1.00 71.88 143 SER A N 1
ATOM 1122 C CA . SER A 1 143 ? 24.832 -7.450 -12.595 1.00 71.88 143 SER A CA 1
ATOM 1123 C C . SER A 1 143 ? 24.944 -5.981 -12.169 1.00 71.88 143 SER A C 1
ATOM 1125 O O . SER A 1 143 ? 25.871 -5.641 -11.435 1.00 71.88 143 SER A O 1
ATOM 1127 N N . LYS A 1 144 ? 24.030 -5.106 -12.608 1.00 76.56 144 LYS A N 1
ATOM 1128 C CA . LYS A 1 144 ? 24.034 -3.677 -12.270 1.00 76.56 144 LYS A CA 1
ATOM 1129 C C . LYS A 1 144 ? 23.019 -3.390 -11.170 1.00 76.56 144 LYS A C 1
ATOM 1131 O O . LYS A 1 144 ? 21.849 -3.757 -11.277 1.00 76.56 144 LYS A O 1
ATOM 1136 N N . GLU A 1 145 ? 23.446 -2.679 -10.130 1.00 80.44 145 GLU A N 1
ATOM 1137 C CA . GLU A 1 145 ? 22.494 -2.087 -9.193 1.00 80.44 145 GLU A CA 1
ATOM 1138 C C . GLU A 1 145 ? 21.675 -0.995 -9.898 1.00 80.44 145 GLU A C 1
ATOM 1140 O O . GLU A 1 145 ? 22.213 -0.273 -10.744 1.00 80.44 145 GLU A O 1
ATOM 1145 N N . PRO A 1 146 ? 20.371 -0.872 -9.594 1.00 84.25 146 PRO A N 1
ATOM 1146 C CA . PRO A 1 146 ? 19.564 0.180 -10.186 1.00 84.25 146 PRO A CA 1
ATOM 1147 C C . PRO A 1 146 ? 20.026 1.547 -9.709 1.00 84.25 146 PRO A C 1
ATOM 1149 O O . PRO A 1 146 ? 20.359 1.735 -8.537 1.00 84.25 146 PRO A O 1
ATOM 1152 N N . PHE A 1 147 ? 19.937 2.530 -10.598 1.00 87.44 147 PHE A N 1
ATOM 1153 C CA . PHE A 1 147 ? 20.140 3.914 -10.207 1.00 87.44 147 PHE A CA 1
ATOM 1154 C C . PHE A 1 147 ? 18.987 4.373 -9.303 1.00 87.44 147 PHE A C 1
ATOM 1156 O O . PHE A 1 147 ? 17.820 4.359 -9.707 1.00 87.44 147 PHE A O 1
ATOM 1163 N N . GLN A 1 148 ? 19.305 4.753 -8.066 1.00 85.88 148 GLN A N 1
ATOM 1164 C CA . GLN A 1 148 ? 18.304 5.179 -7.092 1.00 85.88 148 GLN A CA 1
ATOM 1165 C C . GLN A 1 148 ? 17.814 6.592 -7.403 1.00 85.88 148 GLN A C 1
ATOM 1167 O O . GLN A 1 148 ? 18.593 7.545 -7.416 1.00 85.88 148 GLN A O 1
ATOM 1172 N N . VAL A 1 149 ? 16.503 6.746 -7.588 1.00 84.88 149 VAL A N 1
ATOM 1173 C CA . VAL A 1 149 ? 15.878 8.047 -7.836 1.00 84.88 149 VAL A CA 1
ATOM 1174 C C . VAL A 1 149 ? 14.973 8.434 -6.672 1.00 84.88 149 VAL A C 1
ATOM 1176 O O . VAL A 1 149 ? 13.999 7.748 -6.347 1.00 84.88 149 VAL A O 1
ATOM 1179 N N . ASP A 1 150 ? 15.257 9.586 -6.060 1.00 79.25 150 ASP A N 1
ATOM 1180 C CA . ASP A 1 150 ? 14.474 10.077 -4.928 1.00 79.25 150 ASP A CA 1
ATOM 1181 C C . ASP A 1 150 ? 13.069 10.541 -5.358 1.00 79.25 150 ASP A C 1
ATOM 1183 O O . ASP A 1 150 ? 12.864 11.595 -5.972 1.00 79.25 150 ASP A O 1
ATOM 1187 N N . CYS A 1 151 ? 12.072 9.739 -4.985 1.00 74.62 151 CYS A N 1
ATOM 1188 C CA . CYS A 1 151 ? 10.650 10.011 -5.183 1.00 74.62 151 CYS A CA 1
ATOM 1189 C C . CYS A 1 151 ? 9.894 10.234 -3.859 1.00 74.62 151 CYS A C 1
ATOM 1191 O O . CYS A 1 151 ? 8.661 10.158 -3.840 1.00 74.62 151 CYS A O 1
ATOM 1193 N N . ARG A 1 152 ? 10.599 10.543 -2.756 1.00 66.50 152 ARG A N 1
ATOM 1194 C CA . ARG A 1 152 ? 9.999 10.729 -1.419 1.00 66.50 152 ARG A CA 1
ATOM 1195 C C . ARG A 1 152 ? 9.096 11.960 -1.322 1.00 66.50 152 ARG A C 1
ATOM 1197 O O . ARG A 1 152 ? 8.196 12.005 -0.481 1.00 66.50 152 ARG A O 1
ATOM 1204 N N . LYS A 1 153 ? 9.307 12.967 -2.175 1.00 71.12 153 LYS A N 1
ATOM 1205 C CA . LYS A 1 153 ? 8.415 14.133 -2.297 1.00 71.12 153 LYS A CA 1
ATOM 1206 C C . LYS A 1 153 ? 7.212 13.792 -3.180 1.00 71.12 153 LYS A C 1
ATOM 1208 O O . LYS A 1 153 ? 7.333 13.037 -4.140 1.00 71.12 153 LYS A O 1
ATOM 1213 N N . ARG A 1 154 ? 6.043 14.375 -2.882 1.00 63.72 154 ARG A N 1
ATOM 1214 C CA . ARG A 1 154 ? 4.839 14.206 -3.717 1.00 63.72 154 ARG A CA 1
ATOM 1215 C C . ARG A 1 154 ? 5.113 14.715 -5.132 1.00 63.72 154 ARG A C 1
ATOM 1217 O O . ARG A 1 154 ? 5.403 15.898 -5.287 1.00 63.72 154 ARG A O 1
ATOM 1224 N N . LYS A 1 155 ? 4.952 13.841 -6.124 1.00 70.00 155 LYS A N 1
ATOM 1225 C CA . LYS A 1 155 ? 5.109 14.139 -7.551 1.00 70.00 155 LYS A CA 1
ATOM 1226 C C . LYS A 1 155 ? 3.763 13.941 -8.266 1.00 70.00 155 LYS A C 1
ATOM 1228 O O . LYS A 1 155 ? 2.975 13.066 -7.913 1.00 70.00 155 LYS A O 1
ATOM 1233 N N . GLY A 1 156 ? 3.445 14.814 -9.212 1.00 67.94 156 GLY A N 1
ATOM 1234 C CA . GLY A 1 156 ? 2.347 14.671 -10.166 1.00 67.94 156 GLY A CA 1
ATOM 1235 C C . GLY A 1 156 ? 2.838 14.111 -11.502 1.00 67.94 156 GLY A C 1
ATOM 1236 O O . GLY A 1 156 ? 4.013 13.799 -11.658 1.00 67.94 156 GLY A O 1
ATOM 1237 N N . GLN A 1 157 ? 1.939 14.001 -12.485 1.00 76.12 157 GLN A N 1
ATOM 1238 C CA . GLN A 1 157 ? 2.272 13.468 -13.813 1.00 76.12 157 GLN A CA 1
ATOM 1239 C C . GLN A 1 157 ? 3.471 14.182 -14.461 1.00 76.12 157 GLN A C 1
ATOM 1241 O O . GLN A 1 157 ? 4.408 13.514 -14.887 1.00 76.12 157 GLN A O 1
ATOM 1246 N N . LEU A 1 158 ? 3.443 15.519 -14.520 1.00 77.69 158 LEU A N 1
ATOM 1247 C CA . LEU A 1 158 ? 4.512 16.310 -15.141 1.00 77.69 158 LEU A CA 1
ATOM 1248 C C . LEU A 1 158 ? 5.847 16.110 -14.424 1.00 77.69 158 LEU A C 1
ATOM 1250 O O . LEU A 1 158 ? 6.854 15.888 -15.080 1.00 77.69 158 LEU A O 1
ATOM 1254 N N . ASP A 1 159 ? 5.834 16.052 -13.090 1.00 81.56 159 ASP A N 1
ATOM 1255 C CA . ASP A 1 159 ? 7.049 15.820 -12.310 1.00 81.56 159 ASP A CA 1
ATOM 1256 C C . ASP A 1 159 ? 7.693 14.471 -12.665 1.00 81.56 159 ASP A C 1
ATOM 1258 O O . ASP A 1 159 ? 8.913 14.380 -12.773 1.00 81.56 159 ASP A O 1
ATOM 1262 N N . TYR A 1 160 ? 6.900 13.411 -12.863 1.00 83.12 160 TYR A N 1
ATOM 1263 C CA . TYR A 1 160 ? 7.432 12.110 -13.281 1.00 83.12 160 TYR A CA 1
ATOM 1264 C C . TYR A 1 160 ? 8.043 12.168 -14.685 1.00 83.12 160 TYR A C 1
ATOM 1266 O O . TYR A 1 160 ? 9.139 11.653 -14.893 1.00 83.12 160 TYR A O 1
ATOM 1274 N N . ILE A 1 161 ? 7.367 12.822 -15.629 1.00 83.62 161 ILE A N 1
ATOM 1275 C CA . ILE A 1 161 ? 7.837 12.928 -17.015 1.00 83.62 161 ILE A CA 1
ATOM 1276 C C . ILE A 1 161 ? 9.095 13.801 -17.106 1.00 83.62 161 ILE A C 1
ATOM 1278 O O . ILE A 1 161 ? 10.035 13.428 -17.787 1.00 83.62 161 ILE A O 1
ATOM 1282 N N . GLU A 1 162 ? 9.156 14.929 -16.406 1.00 85.94 162 GLU A N 1
ATOM 1283 C CA . GLU A 1 162 ? 10.285 15.860 -16.514 1.00 85.94 162 GLU A CA 1
ATOM 1284 C C . GLU A 1 162 ? 11.493 15.433 -15.679 1.00 85.94 162 GLU A C 1
ATOM 1286 O O . GLU A 1 162 ? 12.625 15.635 -16.102 1.00 85.94 162 GLU A O 1
ATOM 1291 N N . SER A 1 163 ? 11.279 14.839 -14.497 1.00 82.94 163 SER A N 1
ATOM 1292 C CA . SER A 1 163 ? 12.387 14.526 -13.579 1.00 82.94 163 SER A CA 1
ATOM 1293 C C . SER A 1 163 ? 12.831 13.067 -13.584 1.00 82.94 163 SER A C 1
ATOM 1295 O O . SER A 1 163 ? 13.986 12.803 -13.277 1.00 82.94 163 SER A O 1
ATOM 1297 N N . ILE A 1 164 ? 11.941 12.118 -13.896 1.00 86.88 164 ILE A N 1
ATOM 1298 C CA . ILE A 1 164 ? 12.237 10.679 -13.769 1.00 86.88 164 ILE A CA 1
ATOM 1299 C C . ILE A 1 164 ? 12.469 10.035 -15.134 1.00 86.88 164 ILE A C 1
ATOM 1301 O O . ILE A 1 164 ? 13.328 9.165 -15.251 1.00 86.88 164 ILE A O 1
ATOM 1305 N N . LEU A 1 165 ? 11.746 10.467 -16.175 1.00 89.06 165 LEU A N 1
ATOM 1306 C CA . LEU A 1 165 ? 11.940 9.935 -17.526 1.00 89.06 165 LEU A CA 1
ATOM 1307 C C . LEU A 1 165 ? 13.374 10.131 -18.048 1.00 89.06 165 LEU A C 1
ATOM 1309 O O . LEU A 1 165 ? 13.901 9.163 -18.589 1.00 89.06 165 LEU A O 1
ATOM 1313 N N . PRO A 1 166 ? 14.041 11.294 -17.875 1.00 90.88 166 PRO A N 1
ATOM 1314 C CA . PRO A 1 166 ? 15.416 11.452 -18.349 1.00 90.88 166 PRO A CA 1
ATOM 1315 C C . PRO A 1 166 ? 16.373 10.459 -17.683 1.00 90.88 166 PRO A C 1
ATOM 1317 O O . PRO A 1 166 ? 17.121 9.780 -18.376 1.00 90.88 166 PRO A O 1
ATOM 1320 N N . SER A 1 167 ? 16.274 10.286 -16.360 1.00 89.56 167 SER A N 1
ATOM 1321 C CA . SER A 1 167 ? 17.083 9.306 -15.623 1.00 89.56 167 SER A CA 1
ATOM 1322 C C . SER A 1 167 ? 16.780 7.864 -16.034 1.00 89.56 167 SER A C 1
ATOM 1324 O O . SER A 1 167 ? 17.683 7.030 -16.063 1.00 89.56 167 SER A O 1
ATOM 1326 N N . LEU A 1 168 ? 15.521 7.554 -16.370 1.00 90.56 168 LEU A N 1
ATOM 1327 C CA . LEU A 1 168 ? 15.151 6.244 -16.905 1.00 90.56 168 LEU A CA 1
ATOM 1328 C C . LEU A 1 168 ? 15.802 5.991 -18.269 1.00 90.56 168 LEU A C 1
ATOM 1330 O O . LEU A 1 168 ? 16.295 4.893 -18.497 1.00 90.56 168 LEU A O 1
ATOM 1334 N N . LEU A 1 169 ? 15.805 6.986 -19.158 1.00 91.06 169 LEU A N 1
ATOM 1335 C CA . LEU A 1 169 ? 16.402 6.871 -20.490 1.00 91.06 169 LEU A CA 1
ATOM 1336 C C . LEU A 1 169 ? 17.934 6.815 -20.440 1.00 91.06 169 LEU A C 1
ATOM 1338 O O . LEU A 1 169 ? 18.535 6.153 -21.275 1.00 91.06 169 LEU A O 1
ATOM 1342 N N . GLU A 1 170 ? 18.560 7.478 -19.466 1.00 90.75 170 GLU A N 1
ATOM 1343 C CA . GLU A 1 170 ? 20.015 7.471 -19.282 1.00 90.75 170 GLU A CA 1
ATOM 1344 C C . GLU A 1 170 ? 20.523 6.149 -18.690 1.00 90.75 170 GLU A C 1
ATOM 1346 O O . GLU A 1 170 ? 21.474 5.555 -19.196 1.00 90.75 170 GLU A O 1
ATOM 1351 N N . HIS A 1 171 ? 19.892 5.668 -17.615 1.00 89.19 171 HIS A N 1
ATOM 1352 C CA . HIS A 1 171 ? 20.386 4.501 -16.880 1.00 89.19 171 HIS A CA 1
ATOM 1353 C C . HIS A 1 171 ? 19.725 3.183 -17.292 1.00 89.19 171 HIS A C 1
ATOM 1355 O O . HIS A 1 171 ? 20.241 2.121 -16.944 1.00 89.19 171 HIS A O 1
ATOM 1361 N N . HIS A 1 172 ? 18.586 3.225 -17.995 1.00 89.25 172 HIS A N 1
ATOM 1362 C CA . HIS A 1 172 ? 17.741 2.090 -18.407 1.00 89.25 172 HIS A CA 1
ATOM 1363 C C . HIS A 1 172 ? 17.230 1.166 -17.287 1.00 89.25 172 HIS A C 1
ATOM 1365 O O . HIS A 1 172 ? 16.310 0.381 -17.522 1.00 89.25 172 HIS A O 1
ATOM 1371 N N . TYR A 1 173 ? 17.771 1.256 -16.073 1.00 91.56 173 TYR A N 1
ATOM 1372 C CA . TYR A 1 173 ? 17.331 0.539 -14.889 1.00 91.56 173 TYR A CA 1
ATOM 1373 C C . TYR A 1 173 ? 17.416 1.447 -13.660 1.00 91.56 173 TYR A C 1
ATOM 1375 O O . TYR A 1 173 ? 18.503 1.799 -13.197 1.00 91.56 173 TYR A O 1
ATOM 1383 N N . ILE A 1 174 ? 16.252 1.829 -13.134 1.00 91.25 174 ILE A N 1
ATOM 1384 C CA . ILE A 1 174 ? 16.139 2.721 -11.976 1.00 91.25 174 ILE A CA 1
ATOM 1385 C C . ILE A 1 174 ? 15.350 2.061 -10.852 1.00 91.25 174 ILE A C 1
ATOM 1387 O O . ILE A 1 174 ? 14.474 1.223 -11.097 1.00 91.25 174 ILE A O 1
ATOM 1391 N N . SER A 1 175 ? 15.616 2.486 -9.620 1.00 88.62 175 SER A N 1
ATOM 1392 C CA . SER A 1 175 ? 14.759 2.176 -8.485 1.00 88.62 175 SER A CA 1
ATOM 1393 C C . SER A 1 175 ? 14.111 3.431 -7.928 1.00 88.62 175 SER A C 1
ATOM 1395 O O . SER A 1 175 ? 14.715 4.503 -7.865 1.00 88.62 175 SER A O 1
ATOM 1397 N N . ILE A 1 176 ? 12.835 3.305 -7.570 1.00 85.50 176 ILE A N 1
ATOM 1398 C CA . ILE A 1 176 ? 12.039 4.404 -7.034 1.00 85.50 176 ILE A CA 1
ATOM 1399 C C . ILE A 1 176 ? 11.366 3.992 -5.732 1.00 85.50 176 ILE A C 1
ATOM 1401 O O . ILE A 1 176 ? 10.881 2.870 -5.585 1.00 85.50 176 ILE A O 1
ATOM 1405 N N . THR A 1 177 ? 11.235 4.953 -4.824 1.00 80.56 177 THR A N 1
ATOM 1406 C CA . THR A 1 177 ? 10.364 4.852 -3.649 1.00 80.56 177 THR A CA 1
ATOM 1407 C C . THR A 1 177 ? 9.323 5.963 -3.723 1.00 80.56 177 THR A C 1
ATOM 1409 O O . THR A 1 177 ? 9.601 7.094 -3.310 1.00 80.56 177 THR A O 1
ATOM 1412 N N . PRO A 1 178 ? 8.139 5.697 -4.297 1.00 73.75 178 PRO A N 1
ATOM 1413 C CA . PRO A 1 178 ? 7.069 6.678 -4.360 1.00 73.75 178 PRO A CA 1
ATOM 1414 C C . PRO A 1 178 ? 6.661 7.170 -2.965 1.00 73.75 178 PRO A C 1
ATOM 1416 O O . PRO A 1 178 ? 6.535 6.400 -2.017 1.00 73.75 178 PRO A O 1
ATOM 1419 N N . ALA A 1 179 ? 6.396 8.469 -2.838 1.00 71.50 179 ALA A N 1
ATOM 1420 C CA . ALA A 1 179 ? 5.778 9.047 -1.649 1.00 71.50 179 ALA A CA 1
ATOM 1421 C C . ALA A 1 179 ? 4.412 8.404 -1.333 1.00 71.50 179 ALA A C 1
ATOM 1423 O O . ALA A 1 179 ? 3.559 8.325 -2.212 1.00 71.50 179 ALA A O 1
ATOM 1424 N N . MET A 1 180 ? 4.140 8.102 -0.057 1.00 63.16 180 MET A N 1
ATOM 1425 C CA . MET A 1 180 ? 2.872 7.502 0.420 1.00 63.16 180 MET A CA 1
ATOM 1426 C C . MET A 1 180 ? 1.596 8.292 0.062 1.00 63.16 180 MET A C 1
ATOM 1428 O O . MET A 1 180 ? 0.485 7.787 0.164 1.00 63.16 180 MET A O 1
ATOM 1432 N N . SER A 1 181 ? 1.724 9.567 -0.315 1.00 66.00 181 SER A N 1
ATOM 1433 C CA . SER A 1 181 ? 0.595 10.449 -0.643 1.00 66.00 181 SER A CA 1
ATOM 1434 C C . SER A 1 181 ? 0.718 11.013 -2.057 1.00 66.00 181 SER A C 1
ATOM 1436 O O . SER A 1 181 ? 0.737 12.231 -2.251 1.00 66.00 181 SER A O 1
ATOM 1438 N N . GLN A 1 182 ? 0.829 10.118 -3.044 1.00 68.56 182 GLN A N 1
ATOM 1439 C CA . GLN A 1 182 ? 0.852 10.487 -4.459 1.00 68.56 182 GLN A CA 1
ATOM 1440 C C . GLN A 1 182 ? -0.388 11.284 -4.868 1.00 68.56 182 GLN A C 1
ATOM 1442 O O . GLN A 1 182 ? -1.504 11.023 -4.413 1.00 68.56 182 GLN A O 1
ATOM 1447 N N . ARG A 1 183 ? -0.202 12.237 -5.788 1.00 66.62 183 ARG A N 1
ATOM 1448 C CA . ARG A 1 183 ? -1.304 12.974 -6.423 1.00 66.62 183 ARG A CA 1
ATOM 1449 C C . ARG A 1 183 ? -1.935 12.143 -7.540 1.00 66.62 183 ARG A C 1
ATOM 1451 O O . ARG A 1 183 ? -1.865 12.498 -8.717 1.00 66.62 183 ARG A O 1
ATOM 1458 N N . ARG A 1 184 ? -2.534 11.010 -7.152 1.00 72.06 184 ARG A N 1
ATOM 1459 C CA . ARG A 1 184 ? -3.228 10.073 -8.056 1.00 72.06 184 ARG A CA 1
ATOM 1460 C C . ARG A 1 184 ? -4.351 10.763 -8.824 1.00 72.06 184 ARG A C 1
ATOM 1462 O O . ARG A 1 184 ? -4.613 10.403 -9.964 1.00 72.06 184 ARG A O 1
ATOM 1469 N N . ASP A 1 185 ? -4.967 11.789 -8.236 1.00 70.31 185 ASP A N 1
ATOM 1470 C CA . ASP A 1 185 ? -5.984 12.642 -8.855 1.00 70.31 185 ASP A CA 1
ATOM 1471 C C . ASP A 1 185 ? -5.527 13.221 -10.200 1.00 70.31 185 ASP A C 1
ATOM 1473 O O . ASP A 1 185 ? -6.330 13.303 -11.130 1.00 70.31 185 ASP A O 1
ATOM 1477 N N . ARG A 1 186 ? -4.229 13.526 -10.322 1.00 77.25 186 ARG A N 1
ATOM 1478 C CA . ARG A 1 186 ? -3.608 14.125 -11.511 1.00 77.25 186 ARG A CA 1
ATOM 1479 C C . ARG A 1 186 ? -3.115 13.113 -12.537 1.00 77.25 186 ARG A C 1
ATOM 1481 O O . ARG A 1 186 ? -2.521 13.520 -13.529 1.00 77.25 186 ARG A O 1
ATOM 1488 N N . TYR A 1 187 ? -3.292 11.814 -12.305 1.00 82.94 187 TYR A N 1
ATOM 1489 C CA . TYR A 1 187 ? -2.895 10.813 -13.290 1.00 82.94 187 TYR A CA 1
ATOM 1490 C C . TYR A 1 187 ? -3.881 10.801 -14.469 1.00 82.94 187 TYR A C 1
ATOM 1492 O O . TYR A 1 187 ? -5.093 10.935 -14.272 1.00 82.94 187 TYR A O 1
ATOM 1500 N N . PRO A 1 188 ? -3.398 10.595 -15.701 1.00 87.06 188 PRO A N 1
ATOM 1501 C CA . PRO A 1 188 ? -4.260 10.402 -16.851 1.00 87.06 188 PRO A CA 1
ATOM 1502 C C . PRO A 1 188 ? -5.042 9.091 -16.707 1.00 87.06 188 PRO A C 1
ATOM 1504 O O . PRO A 1 188 ? -4.627 8.165 -16.001 1.00 87.06 188 PRO A O 1
ATOM 1507 N N . LYS A 1 189 ? -6.180 8.990 -17.408 1.00 87.06 189 LYS A N 1
ATOM 1508 C CA . LYS A 1 189 ? -7.115 7.856 -17.272 1.00 87.06 189 LYS A CA 1
ATOM 1509 C C . LYS A 1 189 ? -6.445 6.490 -17.452 1.00 87.06 189 LYS A C 1
ATOM 1511 O O . LYS A 1 189 ? -6.748 5.577 -16.694 1.00 87.06 189 LYS A O 1
ATOM 1516 N N . TYR A 1 190 ? -5.511 6.358 -18.395 1.00 87.38 190 TYR A N 1
ATOM 1517 C CA . TYR A 1 190 ? -4.817 5.093 -18.658 1.00 87.38 190 TYR A CA 1
ATOM 1518 C C . TYR A 1 190 ? -3.886 4.660 -17.509 1.00 87.38 190 TYR A C 1
ATOM 1520 O O . TYR A 1 190 ? -3.791 3.473 -17.207 1.00 87.38 190 TYR A O 1
ATOM 1528 N N . ALA A 1 191 ? -3.239 5.605 -16.822 1.00 88.00 191 ALA A N 1
ATOM 1529 C CA . ALA A 1 191 ? -2.388 5.308 -15.671 1.00 88.00 191 ALA A CA 1
ATOM 1530 C C . ALA A 1 191 ? -3.224 4.994 -14.423 1.00 88.00 191 ALA A C 1
ATOM 1532 O O . ALA A 1 191 ? -2.910 4.061 -13.687 1.00 88.00 191 ALA A O 1
ATOM 1533 N N . LYS A 1 192 ? -4.337 5.719 -14.224 1.00 87.19 192 LYS A N 1
ATOM 1534 C CA . LYS A 1 192 ? -5.332 5.392 -13.188 1.00 87.19 192 LYS A CA 1
ATOM 1535 C C . LYS A 1 192 ? -5.907 3.990 -13.388 1.00 87.19 192 LYS A C 1
ATOM 1537 O O . LYS A 1 192 ? -6.018 3.240 -12.427 1.00 87.19 192 LYS A O 1
ATOM 1542 N N . ALA A 1 193 ? -6.220 3.628 -14.631 1.00 89.06 193 ALA A N 1
ATOM 1543 C CA . ALA A 1 193 ? -6.716 2.307 -14.997 1.00 89.06 193 ALA A CA 1
ATOM 1544 C C . ALA A 1 193 ? -5.722 1.192 -14.630 1.00 89.06 193 ALA A C 1
ATOM 1546 O O . ALA A 1 193 ? -6.112 0.229 -13.974 1.00 89.06 193 ALA A O 1
ATOM 1547 N N . ALA A 1 194 ? -4.438 1.355 -14.972 1.00 89.62 194 ALA A N 1
ATOM 1548 C CA . ALA A 1 194 ? -3.388 0.402 -14.604 1.00 89.62 194 ALA A CA 1
ATOM 1549 C C . ALA A 1 194 ? -3.238 0.260 -13.080 1.00 89.62 194 ALA A C 1
ATOM 1551 O O . ALA A 1 194 ? -3.167 -0.856 -12.568 1.00 89.62 194 ALA A O 1
ATOM 1552 N N . LEU A 1 195 ? -3.264 1.379 -12.349 1.00 87.81 195 LEU A N 1
ATOM 1553 C CA . LEU A 1 195 ? -3.232 1.386 -10.886 1.00 87.81 195 LEU A CA 1
ATOM 1554 C C . LEU A 1 195 ? -4.436 0.641 -10.295 1.00 87.81 195 LEU A C 1
ATOM 1556 O O . LEU A 1 195 ? -4.254 -0.229 -9.446 1.00 87.81 195 LEU A O 1
ATOM 1560 N N . CYS A 1 196 ? -5.657 0.951 -10.744 1.00 86.56 196 CYS A N 1
ATOM 1561 C CA . CYS A 1 196 ? -6.872 0.298 -10.257 1.00 86.56 196 CYS A CA 1
ATOM 1562 C C . CYS A 1 196 ? -6.861 -1.208 -10.547 1.00 86.56 196 CYS A C 1
ATOM 1564 O O . CYS A 1 196 ? -7.184 -1.997 -9.657 1.00 86.56 196 CYS A O 1
ATOM 1566 N N . GLN A 1 197 ? -6.447 -1.608 -11.755 1.00 89.69 197 GLN A N 1
ATOM 1567 C CA . GLN A 1 197 ? -6.339 -3.015 -12.126 1.00 89.69 197 GLN A CA 1
ATOM 1568 C C . GLN A 1 197 ? -5.323 -3.744 -11.253 1.00 89.69 197 GLN A C 1
ATOM 1570 O O . GLN A 1 197 ? -5.649 -4.787 -10.695 1.00 89.69 197 GLN A O 1
ATOM 1575 N N . ALA A 1 198 ? -4.129 -3.182 -11.063 1.00 88.12 198 ALA A N 1
ATOM 1576 C CA . ALA A 1 198 ? -3.122 -3.784 -10.199 1.00 88.12 198 ALA A CA 1
ATOM 1577 C C . ALA A 1 198 ? -3.635 -3.950 -8.762 1.00 88.12 198 ALA A C 1
ATOM 1579 O O . ALA A 1 198 ? -3.588 -5.043 -8.204 1.00 88.12 198 ALA A O 1
ATOM 1580 N N . CYS A 1 199 ? -4.180 -2.881 -8.182 1.00 83.75 199 CYS A N 1
ATOM 1581 C CA . CYS A 1 199 ? -4.552 -2.848 -6.770 1.00 83.75 199 CYS A CA 1
ATOM 1582 C C . CYS A 1 199 ? -5.792 -3.659 -6.413 1.00 83.75 199 CYS A C 1
ATOM 1584 O O . CYS A 1 199 ? -5.875 -4.180 -5.300 1.00 83.75 199 CYS A O 1
ATOM 1586 N N . TYR A 1 200 ? -6.767 -3.721 -7.318 1.00 84.31 200 TYR A N 1
ATOM 1587 C CA . TYR A 1 200 ? -8.094 -4.245 -6.999 1.00 84.31 200 TYR A CA 1
ATOM 1588 C C . TYR A 1 200 ? -8.537 -5.400 -7.900 1.00 84.31 200 TYR A C 1
ATOM 1590 O O . TYR A 1 200 ? -9.483 -6.091 -7.537 1.00 84.31 200 TYR A O 1
ATOM 1598 N N . GLY A 1 201 ? -7.874 -5.622 -9.040 1.00 85.00 201 GLY A N 1
ATOM 1599 C CA . GLY A 1 201 ? -8.153 -6.743 -9.947 1.00 85.00 201 GLY A CA 1
ATOM 1600 C C . GLY A 1 201 ? -7.071 -7.830 -9.954 1.00 85.00 201 GLY A C 1
ATOM 1601 O O . GLY A 1 201 ? -7.390 -9.011 -10.089 1.00 85.00 201 GLY A O 1
ATOM 1602 N N . ALA A 1 202 ? -5.802 -7.447 -9.790 1.00 88.50 202 ALA A N 1
ATOM 1603 C CA . ALA A 1 202 ? -4.658 -8.339 -9.977 1.00 88.50 202 ALA A CA 1
ATOM 1604 C C . ALA A 1 202 ? -4.028 -8.841 -8.672 1.00 88.50 202 ALA A C 1
ATOM 1606 O O . ALA A 1 202 ? -3.531 -9.963 -8.634 1.00 88.50 202 ALA A O 1
ATOM 1607 N N . LEU A 1 203 ? -4.020 -8.038 -7.600 1.00 86.75 203 LEU A N 1
ATOM 1608 C CA . LEU A 1 203 ? -3.466 -8.473 -6.315 1.00 86.75 203 LEU A CA 1
ATOM 1609 C C . LEU A 1 203 ? -4.358 -9.533 -5.666 1.00 86.75 203 LEU A C 1
ATOM 1611 O O . LEU A 1 203 ? -5.432 -9.234 -5.140 1.00 86.75 203 LEU A O 1
ATOM 1615 N N . ARG A 1 204 ? -3.857 -10.766 -5.653 1.00 86.94 204 ARG A N 1
ATOM 1616 C CA . ARG A 1 204 ? -4.514 -11.931 -5.069 1.00 86.94 204 ARG A CA 1
ATOM 1617 C C . ARG A 1 204 ? -3.569 -12.635 -4.106 1.00 86.94 204 ARG A C 1
ATOM 1619 O O . ARG A 1 204 ? -2.383 -12.750 -4.399 1.00 86.94 204 ARG A O 1
ATOM 1626 N N . LEU A 1 205 ? -4.085 -13.074 -2.959 1.00 88.56 205 LEU A N 1
ATOM 1627 C CA . LEU A 1 205 ? -3.289 -13.846 -2.006 1.00 88.56 205 LEU A CA 1
ATOM 1628 C C . LEU A 1 205 ? -2.974 -15.232 -2.580 1.00 88.56 205 LEU A C 1
ATOM 1630 O O . LEU A 1 205 ? -3.715 -15.756 -3.412 1.00 88.56 205 LEU A O 1
ATOM 1634 N N . THR A 1 206 ? -1.889 -15.847 -2.119 1.00 91.12 206 THR A N 1
ATOM 1635 C CA . THR A 1 206 ? -1.587 -17.235 -2.482 1.00 91.12 206 THR A CA 1
ATOM 1636 C C . THR A 1 206 ? -2.720 -18.173 -2.054 1.00 91.12 206 THR A C 1
ATOM 1638 O O . THR A 1 206 ? -3.400 -17.961 -1.045 1.00 91.12 206 THR A O 1
ATOM 1641 N N . ARG A 1 207 ? -2.934 -19.253 -2.818 1.00 91.38 207 ARG A N 1
ATOM 1642 C CA . ARG A 1 207 ? -4.033 -20.207 -2.564 1.00 91.38 207 ARG A CA 1
ATOM 1643 C C . ARG A 1 207 ? -3.989 -20.812 -1.161 1.00 91.38 207 ARG A C 1
ATOM 1645 O O . ARG A 1 207 ? -5.038 -21.086 -0.586 1.00 91.38 207 ARG A O 1
ATOM 1652 N N . SER A 1 208 ? -2.793 -21.031 -0.617 1.00 91.50 208 SER A N 1
ATOM 1653 C CA . SER A 1 208 ? -2.597 -21.527 0.749 1.00 91.50 208 SER A CA 1
ATOM 1654 C C . SER A 1 208 ? -3.166 -20.553 1.785 1.00 91.50 208 SER A C 1
ATOM 1656 O O . SER A 1 208 ? -3.935 -20.969 2.654 1.00 91.50 208 SER A O 1
ATOM 1658 N N . LEU A 1 209 ? -2.855 -19.259 1.654 1.00 90.44 209 LEU A N 1
ATOM 1659 C CA . LEU A 1 209 ? -3.369 -18.202 2.524 1.00 90.44 209 LEU A CA 1
ATOM 1660 C C . LEU A 1 209 ? -4.876 -18.010 2.357 1.00 90.44 209 LEU A C 1
ATOM 1662 O O . LEU A 1 209 ? -5.583 -17.943 3.360 1.00 90.44 209 LEU A O 1
ATOM 1666 N N . GLU A 1 210 ? -5.3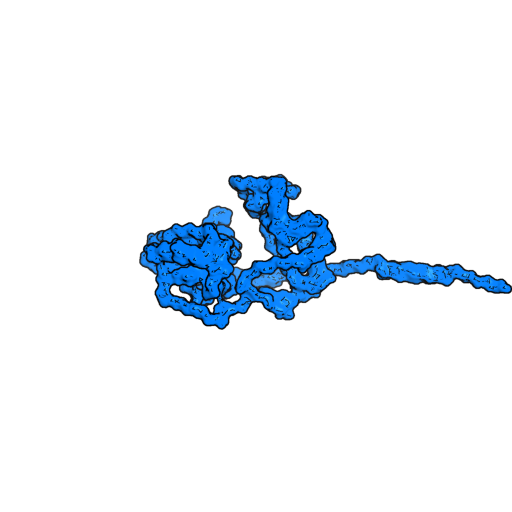87 -17.974 1.121 1.00 90.44 210 GLU A N 1
ATOM 1667 C CA . GLU A 1 210 ? -6.833 -17.867 0.871 1.00 90.44 210 GLU A CA 1
ATOM 1668 C C . GLU A 1 210 ? -7.595 -19.033 1.504 1.00 90.44 210 GLU A C 1
ATOM 1670 O O . GLU A 1 210 ? -8.604 -18.820 2.183 1.00 90.44 210 GLU A O 1
ATOM 1675 N N . LYS A 1 211 ? -7.097 -20.265 1.340 1.00 93.81 211 LYS A N 1
ATOM 1676 C CA . LYS A 1 211 ? -7.719 -21.453 1.927 1.00 93.81 211 LYS A CA 1
ATOM 1677 C C . LYS A 1 211 ? -7.744 -21.356 3.450 1.00 93.81 211 LYS A C 1
ATOM 1679 O O . LYS A 1 211 ? -8.799 -21.542 4.050 1.00 93.81 211 LYS A O 1
ATOM 1684 N N . LYS A 1 212 ? -6.616 -20.998 4.071 1.00 94.12 212 LYS A N 1
ATOM 1685 C CA . LYS A 1 212 ? -6.530 -20.884 5.530 1.00 94.12 212 LYS A CA 1
ATOM 1686 C C . LYS A 1 212 ? -7.421 -19.771 6.080 1.00 94.12 212 LYS A C 1
ATOM 1688 O O . LYS A 1 212 ? -8.097 -19.966 7.086 1.00 94.12 212 LYS A O 1
ATOM 1693 N N . ALA A 1 213 ? -7.456 -18.623 5.407 1.00 90.25 213 ALA A N 1
ATOM 1694 C CA . ALA A 1 213 ? -8.351 -17.524 5.748 1.00 90.25 213 ALA A CA 1
ATOM 1695 C C . ALA A 1 213 ? -9.827 -17.938 5.644 1.00 90.25 213 ALA A C 1
ATOM 1697 O O . ALA A 1 213 ? -10.617 -17.592 6.519 1.00 90.25 213 ALA A O 1
ATOM 1698 N N . SER A 1 214 ? -10.189 -18.714 4.618 1.00 91.69 214 SER A N 1
ATOM 1699 C CA . SER A 1 214 ? -11.553 -19.233 4.446 1.00 91.69 214 SER A CA 1
ATOM 1700 C C . SER A 1 214 ? -11.930 -20.214 5.559 1.00 91.69 214 SER A C 1
ATOM 1702 O O . SER A 1 214 ? -13.009 -20.100 6.130 1.00 91.69 214 SER A O 1
ATOM 1704 N N . GLU A 1 215 ? -11.028 -21.132 5.925 1.00 94.81 215 GLU A N 1
ATOM 1705 C CA . GLU A 1 215 ? -11.230 -22.054 7.053 1.00 94.81 215 GLU A CA 1
ATOM 1706 C C . GLU A 1 215 ? -11.471 -21.295 8.368 1.00 94.81 215 GLU A C 1
ATOM 1708 O O . GLU A 1 215 ? -12.393 -21.618 9.115 1.00 94.81 215 GLU A O 1
ATOM 1713 N N . LEU A 1 216 ? -10.676 -20.252 8.634 1.00 92.88 216 LEU A N 1
ATOM 1714 C CA . LEU A 1 216 ? -10.849 -19.399 9.813 1.00 92.88 216 LEU A CA 1
ATOM 1715 C C . LEU A 1 216 ? -12.180 -18.644 9.780 1.00 92.88 216 LEU A C 1
ATOM 1717 O O . LEU A 1 216 ? -12.860 -18.558 10.798 1.00 92.88 216 LEU A O 1
ATOM 1721 N N . LEU A 1 217 ? -12.563 -18.111 8.619 1.00 88.25 217 LEU A N 1
ATOM 1722 C CA . LEU A 1 217 ? -13.816 -17.382 8.448 1.00 88.25 217 LEU A CA 1
ATOM 1723 C C . LEU A 1 217 ? -15.044 -18.263 8.715 1.00 88.25 217 LEU A C 1
ATOM 1725 O O . LEU A 1 217 ? -16.014 -17.784 9.302 1.00 88.25 217 LEU A O 1
ATOM 1729 N N . GLU A 1 218 ? -15.006 -19.531 8.305 1.00 90.81 218 GLU A N 1
ATOM 1730 C CA . GLU A 1 218 ? -16.087 -20.485 8.576 1.00 90.81 218 GLU A CA 1
ATOM 1731 C C . GLU A 1 218 ? -16.121 -20.951 10.035 1.00 90.81 218 GLU A C 1
ATOM 1733 O O . GLU A 1 218 ? -17.196 -21.233 10.559 1.00 90.81 218 GLU A O 1
ATOM 1738 N N . ALA A 1 219 ? -14.974 -20.977 10.717 1.00 93.31 219 ALA A N 1
ATOM 1739 C CA . ALA A 1 219 ? -14.911 -21.296 12.141 1.00 93.31 219 ALA A CA 1
ATOM 1740 C C . ALA A 1 219 ? -15.436 -20.163 13.046 1.00 93.31 219 ALA A C 1
ATOM 1742 O O . ALA A 1 219 ? -15.825 -20.421 14.186 1.00 93.31 219 ALA A O 1
ATOM 1743 N N . ILE A 1 220 ? -15.442 -18.911 12.573 1.00 88.62 220 ILE A N 1
ATOM 1744 C CA . ILE A 1 220 ? -15.930 -17.763 13.347 1.00 88.62 220 ILE A CA 1
ATOM 1745 C C . ILE A 1 220 ? -17.468 -17.782 13.389 1.00 88.62 220 ILE A C 1
ATOM 1747 O O . ILE A 1 220 ? -18.107 -17.743 12.333 1.00 88.62 220 ILE A O 1
ATOM 1751 N N . PRO A 1 221 ? -18.092 -17.767 14.586 1.00 86.94 221 PRO A N 1
ATOM 1752 C CA . PRO A 1 221 ? -19.540 -17.677 14.710 1.00 86.94 221 PRO A CA 1
ATOM 1753 C C . PRO A 1 221 ? -20.088 -16.434 14.005 1.00 86.94 221 PRO A C 1
ATOM 1755 O O . PRO A 1 221 ? -19.639 -15.310 14.239 1.00 86.94 221 PRO A O 1
ATOM 1758 N N . LYS A 1 222 ? -21.073 -16.644 13.131 1.00 81.44 222 LYS A N 1
ATOM 1759 C CA . LYS A 1 222 ? -21.748 -15.579 12.386 1.00 81.44 222 LYS A CA 1
ATOM 1760 C C . LYS A 1 222 ? -23.037 -15.185 13.125 1.00 81.44 222 LYS A C 1
ATOM 1762 O O . LYS A 1 222 ? -23.732 -16.072 13.621 1.00 81.44 222 LYS A O 1
ATOM 1767 N N . PRO A 1 223 ? -23.396 -13.890 13.160 1.00 78.44 223 PRO A N 1
ATOM 1768 C CA . PRO A 1 223 ? -22.716 -12.758 12.522 1.00 78.44 223 PRO A CA 1
ATOM 1769 C C . PRO A 1 223 ? -21.550 -12.184 13.357 1.00 78.44 223 PRO A C 1
ATOM 1771 O O . PRO A 1 223 ? -21.566 -12.237 14.583 1.00 78.44 223 PRO A O 1
ATOM 1774 N N . PHE A 1 224 ? -20.550 -11.596 12.689 1.00 73.19 224 PHE A N 1
ATOM 1775 C CA . PHE A 1 224 ? -19.372 -11.005 13.339 1.00 73.19 224 PHE A CA 1
ATOM 1776 C C . PHE A 1 224 ? -19.018 -9.623 12.770 1.00 73.19 224 PHE A C 1
ATOM 1778 O O . PHE A 1 224 ? -19.386 -9.271 11.646 1.00 73.19 224 PHE A O 1
ATOM 1785 N N . LEU A 1 225 ? -18.301 -8.820 13.564 1.00 74.38 225 LEU A N 1
ATOM 1786 C CA . LEU A 1 225 ? -17.797 -7.494 13.194 1.00 74.38 225 LEU A CA 1
ATOM 1787 C C . LEU A 1 225 ? -16.270 -7.543 13.140 1.00 74.38 225 LEU A C 1
ATOM 1789 O O . LEU A 1 225 ? -15.634 -7.981 14.094 1.00 74.38 225 LEU A O 1
ATOM 1793 N N . SER A 1 226 ? -15.683 -7.065 12.044 1.00 75.69 226 SER A N 1
ATOM 1794 C CA . SER A 1 226 ? -14.230 -6.923 11.922 1.00 75.69 226 SER A CA 1
ATOM 1795 C C . SER A 1 226 ? -13.805 -5.492 12.242 1.00 75.69 226 SER A C 1
ATOM 1797 O O . SER A 1 226 ? -14.373 -4.537 11.707 1.00 75.69 226 SER A O 1
ATOM 1799 N N . LEU A 1 227 ? -12.801 -5.354 13.109 1.00 75.56 227 LEU A N 1
ATOM 1800 C CA . LEU A 1 227 ? -12.232 -4.080 13.536 1.00 75.56 227 LEU A CA 1
ATOM 1801 C C . LEU A 1 227 ? -10.718 -4.122 13.380 1.00 75.56 227 LEU A C 1
ATOM 1803 O O . LEU A 1 227 ? -10.063 -5.039 13.864 1.00 75.56 227 LEU A O 1
ATOM 1807 N N . HIS A 1 228 ? -10.166 -3.103 12.728 1.00 77.25 228 HIS A N 1
ATOM 1808 C CA . HIS A 1 228 ? -8.725 -2.920 12.620 1.00 77.25 228 HIS A CA 1
ATOM 1809 C C . HIS A 1 228 ? -8.306 -1.762 13.523 1.00 77.25 228 HIS A C 1
ATOM 1811 O O . HIS A 1 228 ? -8.567 -0.595 13.216 1.00 77.25 228 HIS A O 1
ATOM 1817 N N . LEU A 1 229 ? -7.689 -2.100 14.653 1.00 79.69 229 LEU A N 1
ATOM 1818 C CA . LEU A 1 229 ? -7.203 -1.143 15.639 1.00 79.69 229 LEU A CA 1
ATOM 1819 C C . LEU A 1 229 ? -5.707 -0.939 15.431 1.00 79.69 229 LEU A C 1
ATOM 1821 O O . LEU A 1 229 ? -4.962 -1.901 15.303 1.00 79.69 229 LEU A O 1
ATOM 1825 N N . ARG A 1 230 ? -5.279 0.322 15.394 1.00 79.62 230 ARG A N 1
ATOM 1826 C CA . ARG A 1 230 ? -3.878 0.712 15.190 1.00 79.62 230 ARG A CA 1
ATOM 1827 C C . ARG A 1 230 ? -3.428 1.623 16.329 1.00 79.62 230 ARG A C 1
ATOM 1829 O O . ARG A 1 230 ? -3.070 2.782 16.116 1.00 79.62 230 ARG A O 1
ATOM 1836 N N . PHE A 1 231 ? -3.595 1.114 17.548 1.00 84.75 231 PHE A N 1
ATOM 1837 C CA . PHE A 1 231 ? -3.211 1.759 18.805 1.00 84.75 231 PHE A CA 1
ATOM 1838 C C . PHE A 1 231 ? -1.976 1.060 19.382 1.00 84.75 231 PHE A C 1
ATOM 1840 O O . PHE A 1 231 ? -2.007 0.479 20.461 1.00 84.75 231 PHE A O 1
ATOM 1847 N N . GLU A 1 232 ? -0.910 1.058 18.591 1.00 86.31 232 GLU A N 1
ATOM 1848 C CA . GLU A 1 232 ? 0.376 0.445 18.921 1.00 86.31 232 GLU A CA 1
ATOM 1849 C C . GLU A 1 232 ? 1.351 1.530 19.426 1.00 86.31 232 GLU A C 1
ATOM 1851 O O . GLU A 1 232 ? 1.195 2.701 19.048 1.00 86.31 232 GLU A O 1
ATOM 1856 N N . PRO A 1 233 ? 2.336 1.200 20.285 1.00 85.25 233 PRO A N 1
ATOM 1857 C CA . PRO A 1 233 ? 3.253 2.189 20.860 1.00 85.25 233 PRO A CA 1
ATOM 1858 C C . PRO A 1 233 ? 4.004 3.026 19.817 1.00 85.25 233 PRO A C 1
ATOM 1860 O O . PRO A 1 233 ? 4.131 4.238 19.982 1.00 85.25 233 PRO A O 1
ATOM 1863 N N . ASP A 1 234 ? 4.429 2.412 18.712 1.00 82.31 234 ASP A N 1
ATOM 1864 C CA . ASP A 1 234 ? 5.090 3.071 17.581 1.00 82.31 234 ASP A CA 1
ATOM 1865 C C . ASP A 1 234 ? 4.169 4.086 16.889 1.00 82.31 234 ASP A C 1
ATOM 1867 O O . ASP A 1 234 ? 4.578 5.201 16.563 1.00 82.31 234 ASP A O 1
ATOM 1871 N N . MET A 1 235 ? 2.895 3.740 16.718 1.00 83.06 235 MET A N 1
ATOM 1872 C CA . MET A 1 235 ? 1.893 4.592 16.087 1.00 83.06 235 MET A CA 1
ATOM 1873 C C . MET A 1 235 ? 1.494 5.761 16.985 1.00 83.06 235 MET A C 1
ATOM 1875 O O . MET A 1 235 ? 1.268 6.874 16.497 1.00 83.06 235 MET A O 1
ATOM 1879 N N . VAL A 1 236 ? 1.439 5.530 18.297 1.00 85.69 236 VAL A N 1
ATOM 1880 C CA . VAL A 1 236 ? 1.232 6.578 19.300 1.00 85.69 236 VAL A CA 1
ATOM 1881 C C . VAL A 1 236 ? 2.427 7.533 19.316 1.00 85.69 236 VAL A C 1
ATOM 1883 O O . VAL A 1 236 ? 2.232 8.739 19.141 1.00 85.69 236 VAL A O 1
ATOM 1886 N N . ALA A 1 237 ? 3.648 7.003 19.403 1.00 84.62 237 ALA A N 1
ATOM 1887 C CA . ALA A 1 237 ? 4.890 7.767 19.333 1.00 84.62 237 ALA A CA 1
ATOM 1888 C C . ALA A 1 237 ? 4.998 8.595 18.041 1.00 84.62 237 ALA A C 1
ATOM 1890 O O . ALA A 1 237 ? 5.286 9.793 18.086 1.00 84.62 237 ALA A O 1
ATOM 1891 N N . TYR A 1 238 ? 4.691 7.992 16.888 1.00 82.62 238 TYR A N 1
ATOM 1892 C CA . TYR A 1 238 ? 4.699 8.658 15.584 1.00 82.62 238 TYR A CA 1
ATOM 1893 C C . TYR A 1 238 ? 3.680 9.795 15.499 1.00 82.62 238 TYR A C 1
ATOM 1895 O O . TYR A 1 238 ? 3.971 10.850 14.939 1.00 82.62 238 TYR A O 1
ATOM 1903 N N . SER A 1 239 ? 2.483 9.600 16.060 1.00 80.06 239 SER A N 1
ATOM 1904 C CA . SER A 1 239 ? 1.453 10.643 16.080 1.00 80.06 239 SER A CA 1
ATOM 1905 C C . SER A 1 239 ? 1.832 11.838 16.956 1.00 80.06 239 SER A C 1
ATOM 1907 O O . SER A 1 239 ? 1.234 12.904 16.809 1.00 80.06 239 SER A O 1
ATOM 1909 N N . GLN A 1 240 ? 2.808 11.656 17.859 1.00 84.19 240 GLN A N 1
ATOM 1910 C CA . GLN A 1 240 ? 3.279 12.645 18.830 1.00 84.19 240 GLN A CA 1
ATOM 1911 C C . GLN A 1 240 ? 2.154 13.198 19.723 1.00 84.19 240 GLN A C 1
ATOM 1913 O O . GLN A 1 240 ? 2.329 14.224 20.373 1.00 84.19 240 GLN A O 1
ATOM 1918 N N . CYS A 1 241 ? 0.983 12.564 19.745 1.00 83.12 241 CYS A N 1
ATOM 1919 C CA . CYS A 1 241 ? -0.156 13.062 20.493 1.00 83.12 241 CYS A CA 1
ATOM 1920 C C . CYS A 1 241 ? -0.025 12.735 21.977 1.00 83.12 241 CYS A C 1
ATOM 1922 O O . CYS A 1 241 ? 0.551 11.720 22.362 1.00 83.12 241 CYS A O 1
ATOM 1924 N N . GLU A 1 242 ? -0.612 13.591 22.804 1.00 82.38 242 GLU A N 1
ATOM 1925 C CA . GLU A 1 242 ? -0.718 13.356 24.236 1.00 82.38 242 GLU A CA 1
ATOM 1926 C C . GLU A 1 242 ? -1.897 12.426 24.553 1.00 82.38 242 GLU A C 1
ATOM 1928 O O . GLU A 1 242 ? -3.003 12.569 24.011 1.00 82.38 242 GLU A O 1
ATOM 1933 N N . TYR A 1 243 ? -1.640 11.463 25.438 1.00 82.88 243 TYR A N 1
ATOM 1934 C CA . TYR A 1 243 ? -2.611 10.503 25.948 1.00 82.88 243 TYR A CA 1
ATOM 1935 C C . TYR A 1 243 ? -2.524 10.476 27.471 1.00 82.88 243 TYR A C 1
ATOM 1937 O O . TYR A 1 243 ? -1.456 10.236 28.027 1.00 82.88 243 TYR A O 1
ATOM 1945 N N . SER A 1 244 ? -3.649 10.709 28.143 1.00 80.12 244 SER A N 1
ATOM 1946 C CA . SER A 1 244 ? -3.757 10.609 29.598 1.00 80.12 244 SER A CA 1
ATOM 1947 C C . SER A 1 244 ? -4.276 9.231 30.018 1.00 80.12 244 SER A C 1
ATOM 1949 O O . SER A 1 244 ? -4.999 8.570 29.272 1.00 80.12 244 SER A O 1
ATOM 1951 N N . GLY A 1 245 ? -3.905 8.793 31.225 1.00 80.94 245 GLY A N 1
ATOM 1952 C CA . GLY A 1 245 ? -4.415 7.549 31.816 1.00 80.94 245 GLY A CA 1
ATOM 1953 C C . GLY A 1 245 ? -3.820 6.260 31.240 1.00 80.94 245 GLY A C 1
ATOM 1954 O O . GLY A 1 245 ? -4.437 5.204 31.357 1.00 80.94 245 GLY A O 1
ATOM 1955 N N . LEU A 1 246 ? -2.644 6.331 30.609 1.00 84.38 246 LEU A N 1
ATOM 1956 C CA . LEU A 1 246 ? -1.899 5.144 30.190 1.00 84.38 246 LEU A CA 1
ATOM 1957 C C . LEU A 1 246 ? -1.174 4.507 31.383 1.00 84.38 246 LEU A C 1
ATOM 1959 O O . LEU A 1 246 ? -0.746 5.202 32.304 1.00 84.38 246 LEU A O 1
ATOM 1963 N N . SER A 1 247 ? -1.022 3.180 31.362 1.00 87.38 247 SER A N 1
ATOM 1964 C CA . SER A 1 247 ? -0.233 2.485 32.383 1.00 87.38 247 SER A CA 1
ATOM 1965 C C . SER A 1 247 ? 1.253 2.861 32.275 1.00 87.38 247 SER A C 1
ATOM 1967 O O . SER A 1 247 ? 1.715 3.163 31.170 1.00 87.38 247 SER A O 1
ATOM 1969 N N . PRO A 1 248 ? 2.031 2.787 33.373 1.00 89.25 248 PRO A N 1
ATOM 1970 C CA . PRO A 1 248 ? 3.472 3.044 33.333 1.00 89.25 248 PRO A CA 1
ATOM 1971 C C . PRO A 1 248 ? 4.200 2.227 32.257 1.00 89.25 248 PRO A C 1
ATOM 1973 O O . PRO A 1 248 ? 4.961 2.791 31.480 1.00 89.25 248 PRO A O 1
ATOM 1976 N N . ALA A 1 249 ? 3.864 0.939 32.124 1.00 89.31 249 ALA A N 1
ATOM 1977 C CA . ALA A 1 249 ? 4.417 0.064 31.088 1.00 89.31 249 ALA A CA 1
ATOM 1978 C C . ALA A 1 249 ? 4.077 0.529 29.658 1.00 89.31 249 ALA A C 1
ATOM 1980 O O . ALA A 1 249 ? 4.904 0.436 28.755 1.00 89.31 249 ALA A O 1
ATOM 1981 N N . SER A 1 250 ? 2.869 1.063 29.436 1.00 86.25 250 SER A N 1
ATOM 1982 C CA . SER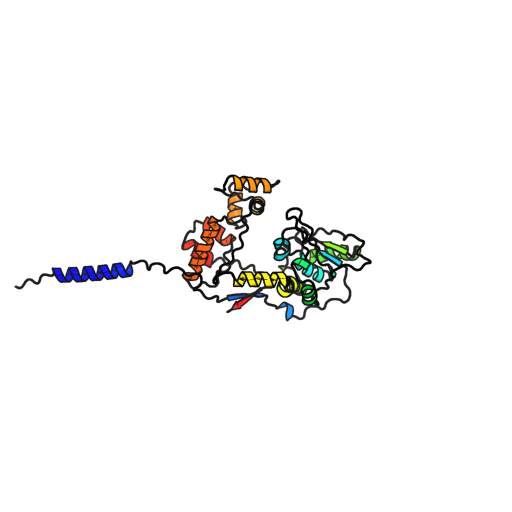 A 1 250 ? 2.489 1.606 28.124 1.00 86.25 250 SER A CA 1
ATOM 1983 C C . SER A 1 250 ? 3.276 2.873 27.800 1.00 86.25 250 SER A C 1
ATOM 1985 O O . SER A 1 250 ? 3.687 3.062 26.660 1.00 86.25 250 SER A O 1
ATOM 1987 N N . MET A 1 251 ? 3.490 3.738 28.797 1.00 85.31 251 MET A N 1
ATOM 1988 C CA . MET A 1 251 ? 4.296 4.946 28.624 1.00 85.31 251 MET A CA 1
ATOM 1989 C C . MET A 1 251 ? 5.747 4.593 28.305 1.00 85.31 251 MET A C 1
ATOM 1991 O O . MET A 1 251 ? 6.295 5.137 27.356 1.00 85.31 251 MET A O 1
ATOM 1995 N N . GLU A 1 252 ? 6.335 3.634 29.020 1.00 88.31 252 GLU A N 1
ATOM 1996 C CA . GLU A 1 252 ? 7.692 3.147 28.755 1.00 88.31 252 GLU A CA 1
ATOM 1997 C C . GLU A 1 252 ? 7.837 2.596 27.328 1.00 88.31 252 GLU A C 1
ATOM 1999 O O . GLU A 1 252 ? 8.767 2.969 26.614 1.00 88.31 252 GLU A O 1
ATOM 2004 N N . ALA A 1 253 ? 6.876 1.791 26.862 1.00 87.38 253 ALA A N 1
ATOM 2005 C CA . ALA A 1 253 ? 6.875 1.277 25.492 1.00 87.38 253 ALA A CA 1
ATOM 2006 C C . ALA A 1 253 ? 6.766 2.392 24.433 1.00 87.38 253 ALA A C 1
ATOM 2008 O O . ALA A 1 253 ? 7.390 2.308 23.373 1.00 87.38 253 ALA A O 1
ATOM 2009 N N . ILE A 1 254 ? 5.986 3.444 24.705 1.00 86.56 254 ILE A N 1
ATOM 2010 C CA . ILE A 1 254 ? 5.861 4.609 23.816 1.00 86.56 254 ILE A CA 1
ATOM 2011 C C . ILE A 1 254 ? 7.164 5.411 23.794 1.00 86.56 254 ILE A C 1
ATOM 2013 O O . ILE A 1 254 ? 7.608 5.795 22.714 1.00 86.56 254 ILE A O 1
ATOM 2017 N N . GLU A 1 255 ? 7.786 5.647 24.951 1.00 85.19 255 GLU A N 1
ATOM 2018 C CA . GLU A 1 255 ? 9.072 6.346 25.043 1.00 85.19 255 GLU A CA 1
ATOM 2019 C C . GLU A 1 255 ? 10.183 5.580 24.319 1.00 85.19 255 GLU A C 1
ATOM 2021 O O . GLU A 1 255 ? 10.930 6.172 23.541 1.00 85.19 255 GLU A O 1
ATOM 2026 N N . ALA A 1 256 ? 10.233 4.254 24.473 1.00 86.25 256 ALA A N 1
ATOM 2027 C CA . ALA A 1 256 ? 11.176 3.404 23.749 1.00 86.25 256 ALA A CA 1
ATOM 2028 C C . ALA A 1 256 ? 11.013 3.511 22.219 1.00 86.25 256 ALA A C 1
ATOM 2030 O O . ALA A 1 256 ? 11.997 3.462 21.482 1.00 86.25 256 ALA A O 1
ATOM 2031 N N . ALA A 1 257 ? 9.784 3.707 21.728 1.00 83.50 257 ALA A N 1
ATOM 2032 C CA . ALA A 1 257 ? 9.486 3.878 20.304 1.00 83.50 257 ALA A CA 1
ATOM 2033 C C . ALA A 1 257 ? 9.587 5.338 19.807 1.00 83.50 257 ALA A C 1
ATOM 2035 O O . ALA A 1 257 ? 9.468 5.602 18.604 1.00 83.50 257 ALA A O 1
ATOM 2036 N N . ARG A 1 258 ? 9.790 6.308 20.708 1.00 81.19 258 ARG A N 1
ATOM 2037 C CA . ARG A 1 258 ? 9.706 7.746 20.413 1.00 81.19 258 ARG A CA 1
ATOM 2038 C C . ARG A 1 258 ? 10.843 8.237 19.516 1.00 81.19 258 ARG A C 1
ATOM 2040 O O . ARG A 1 258 ? 10.599 9.033 18.598 1.00 81.19 258 ARG A O 1
ATOM 2047 N N . GLY A 1 259 ? 12.057 7.728 19.725 1.00 81.44 259 GLY A N 1
ATOM 2048 C CA . GLY A 1 259 ? 13.265 8.243 19.072 1.00 81.44 259 GLY A CA 1
ATOM 2049 C C . GLY A 1 259 ? 13.397 9.757 19.288 1.00 81.44 259 GLY A C 1
ATOM 2050 O O . GLY A 1 259 ? 13.103 10.258 20.368 1.00 81.44 259 GLY A O 1
ATOM 2051 N N . ASP A 1 260 ? 13.733 10.512 18.240 1.00 77.56 260 ASP A N 1
ATOM 2052 C CA . ASP A 1 260 ? 13.914 11.976 18.321 1.00 77.56 260 ASP A CA 1
ATOM 2053 C C . ASP A 1 260 ? 12.601 12.791 18.330 1.00 77.56 260 ASP A C 1
ATOM 2055 O O . ASP A 1 260 ? 12.605 14.028 18.329 1.00 77.56 260 ASP A O 1
ATOM 2059 N N . ARG A 1 261 ? 11.437 12.129 18.280 1.00 78.00 261 ARG A N 1
ATOM 2060 C CA . ARG A 1 261 ? 10.145 12.802 18.082 1.00 78.00 261 ARG A CA 1
ATOM 2061 C C . ARG A 1 261 ? 9.619 13.384 19.388 1.00 78.00 261 ARG A C 1
ATOM 2063 O O . ARG A 1 261 ? 9.177 12.670 20.280 1.00 78.00 261 ARG A O 1
ATOM 2070 N N . LYS A 1 262 ? 9.546 14.710 19.480 1.00 77.12 262 LYS A N 1
ATOM 2071 C CA . LYS A 1 262 ? 8.945 15.373 20.649 1.00 77.12 262 LYS A CA 1
ATOM 2072 C C . LYS A 1 262 ? 7.426 15.235 20.653 1.00 77.12 262 LYS A C 1
ATOM 2074 O O . LYS A 1 262 ? 6.798 15.317 19.601 1.00 77.12 262 LYS A O 1
ATOM 2079 N N . GLN A 1 263 ? 6.839 15.044 21.832 1.00 78.25 263 GLN A N 1
ATOM 2080 C CA . GLN A 1 263 ? 5.388 15.067 21.998 1.00 78.25 263 GLN A CA 1
ATOM 2081 C C . GLN A 1 263 ? 4.842 16.468 21.705 1.00 78.25 263 GLN A C 1
ATOM 2083 O O . GLN A 1 263 ? 5.406 17.461 22.167 1.00 78.25 263 GLN A O 1
ATOM 2088 N N . TRP A 1 264 ? 3.722 16.552 20.992 1.00 77.88 264 TRP A N 1
ATOM 2089 C CA . TRP A 1 264 ? 2.901 17.754 20.995 1.00 77.88 264 TRP A CA 1
ATOM 2090 C C . TRP A 1 264 ? 2.288 17.901 22.384 1.00 77.88 264 TRP A C 1
ATOM 2092 O O . TRP A 1 264 ? 1.663 16.970 22.891 1.00 77.88 264 TRP A O 1
ATOM 2102 N N . THR A 1 265 ? 2.431 19.075 22.982 1.00 73.62 265 THR A N 1
ATOM 2103 C CA . THR A 1 265 ? 1.823 19.410 24.272 1.00 73.62 265 THR A CA 1
ATOM 2104 C C . THR A 1 265 ? 0.832 20.562 24.110 1.00 73.62 265 THR A C 1
ATOM 2106 O O . THR A 1 265 ? 0.888 21.333 23.144 1.00 73.62 265 THR A O 1
ATOM 2109 N N . GLY A 1 266 ? -0.122 20.658 25.038 1.00 77.25 266 GLY A N 1
ATOM 2110 C CA . GLY A 1 266 ? -1.081 21.761 25.102 1.00 77.25 266 GLY A CA 1
ATOM 2111 C C . GLY A 1 266 ? -2.002 21.862 23.879 1.00 77.25 266 GLY A C 1
ATOM 2112 O O . GLY A 1 266 ? -2.582 20.877 23.416 1.00 77.25 266 GLY A O 1
ATOM 2113 N N . GLU A 1 267 ? -2.158 23.078 23.352 1.00 76.12 267 GLU A N 1
ATOM 2114 C CA . GLU A 1 267 ? -3.156 23.389 22.320 1.00 76.12 267 GLU A CA 1
ATOM 2115 C C . GLU A 1 267 ? -2.905 22.659 20.992 1.00 76.12 267 GLU A C 1
ATOM 2117 O O . GLU A 1 267 ? -3.844 22.223 20.324 1.00 76.12 267 GLU A O 1
ATOM 2122 N N . LEU A 1 268 ? -1.639 22.451 20.625 1.00 77.62 268 LEU A N 1
ATOM 2123 C CA . LEU A 1 268 ? -1.286 21.746 19.395 1.00 77.62 268 LEU A CA 1
ATOM 2124 C C . LEU A 1 268 ? -1.737 20.284 19.456 1.00 77.62 268 LEU A C 1
ATOM 2126 O O . LEU A 1 268 ? -2.414 19.819 18.538 1.00 77.62 268 LEU A O 1
ATOM 2130 N N . ALA A 1 269 ? -1.448 19.581 20.553 1.00 76.25 269 ALA A N 1
ATOM 2131 C CA . ALA A 1 269 ? -1.860 18.188 20.737 1.00 76.25 269 ALA A CA 1
ATOM 2132 C C . ALA A 1 269 ? -3.381 18.032 20.591 1.00 76.25 269 ALA A C 1
ATOM 2134 O O . ALA A 1 269 ? -3.877 17.141 19.894 1.00 76.25 269 ALA A O 1
ATOM 2135 N N . ARG A 1 270 ? -4.122 18.977 21.180 1.00 75.00 270 ARG A N 1
ATOM 2136 C CA . ARG A 1 270 ? -5.581 19.048 21.117 1.00 75.00 270 ARG A CA 1
ATOM 2137 C C . ARG A 1 270 ? -6.093 19.253 19.690 1.00 75.00 270 ARG A C 1
ATOM 2139 O O . ARG A 1 270 ? -6.992 18.530 19.262 1.00 75.00 270 ARG A O 1
ATOM 2146 N N . ILE A 1 271 ? -5.502 20.173 18.925 1.00 79.75 271 ILE A N 1
ATOM 2147 C CA . ILE A 1 271 ? -5.869 20.429 17.520 1.00 79.75 271 ILE A CA 1
ATOM 2148 C C . ILE A 1 271 ? -5.619 19.194 16.641 1.00 79.75 271 ILE A C 1
ATOM 2150 O O . ILE A 1 271 ? -6.455 18.844 15.802 1.00 79.75 271 ILE A O 1
ATOM 2154 N N . TRP A 1 272 ? -4.484 18.515 16.811 1.00 77.00 272 TRP A N 1
ATOM 2155 C CA . TRP A 1 272 ? -4.159 17.308 16.043 1.00 77.00 272 TRP A CA 1
ATOM 2156 C C . TRP A 1 272 ? -5.117 16.155 16.357 1.00 77.00 272 TRP A C 1
ATOM 2158 O O . TRP A 1 272 ? -5.585 15.466 15.439 1.00 77.00 272 TRP A O 1
ATOM 2168 N N . ARG A 1 273 ? -5.484 15.998 17.634 1.00 77.19 273 ARG A N 1
ATOM 2169 C CA . ARG A 1 273 ? -6.486 15.020 18.070 1.00 77.19 273 ARG A CA 1
ATOM 2170 C C . ARG A 1 273 ? -7.859 15.339 17.491 1.00 77.19 273 ARG A C 1
ATOM 2172 O O . ARG A 1 273 ? -8.453 14.463 16.868 1.00 77.19 273 ARG A O 1
ATOM 2179 N N . LYS A 1 274 ? -8.283 16.606 17.557 1.00 70.75 274 LYS A N 1
ATOM 2180 C CA . LYS A 1 274 ? -9.524 17.135 16.965 1.00 70.75 274 LYS A CA 1
ATOM 2181 C C . LYS A 1 274 ? -9.638 16.848 15.463 1.00 70.75 274 LYS A C 1
ATOM 2183 O O . LYS A 1 274 ? -10.698 16.483 14.970 1.00 70.75 274 LYS A O 1
ATOM 2188 N N . ARG A 1 275 ? -8.529 16.916 14.721 1.00 72.12 275 ARG A N 1
ATOM 2189 C CA . ARG A 1 275 ? -8.487 16.591 13.281 1.00 72.12 275 ARG A CA 1
ATOM 2190 C C . ARG A 1 275 ? -8.519 15.085 12.973 1.00 72.12 275 ARG A C 1
ATOM 2192 O O . ARG A 1 275 ? -8.364 14.711 11.809 1.00 72.12 275 ARG A O 1
ATOM 2199 N N . GLY A 1 276 ? -8.674 14.218 13.976 1.00 73.00 276 GLY A N 1
ATOM 2200 C CA . GLY A 1 276 ? -8.675 12.763 13.818 1.00 73.00 276 GLY A CA 1
ATOM 2201 C C . GLY A 1 276 ? -7.318 12.184 13.416 1.00 73.00 276 GLY A C 1
ATOM 2202 O O . GLY A 1 276 ? -7.266 11.101 12.837 1.00 73.00 276 GLY A O 1
ATOM 2203 N N . LYS A 1 277 ? -6.213 12.899 13.676 1.00 76.06 277 LYS A N 1
ATOM 2204 C CA . LYS A 1 277 ? -4.855 12.473 13.292 1.00 76.06 277 LYS A CA 1
ATOM 2205 C C . LYS A 1 277 ? -4.157 11.614 14.355 1.00 76.06 277 LYS A C 1
ATOM 2207 O O . LYS A 1 277 ? -3.256 10.860 14.005 1.00 76.06 277 LYS A O 1
ATOM 2212 N N . CYS A 1 278 ? -4.654 11.606 15.595 1.00 82.50 278 CYS A N 1
ATOM 2213 C CA . CYS A 1 278 ? -4.144 10.797 16.720 1.00 82.50 278 CYS A CA 1
ATOM 2214 C C . CYS A 1 278 ? -4.896 9.463 16.883 1.00 82.50 278 CYS A C 1
ATOM 2216 O O . CYS A 1 278 ? -6.134 9.503 16.801 1.00 82.50 278 CYS A O 1
ATOM 2218 N N . PRO A 1 279 ? -4.219 8.298 16.969 1.00 85.00 279 PRO A N 1
ATOM 2219 C CA . PRO A 1 279 ? -4.853 6.991 17.161 1.00 85.00 279 PRO A CA 1
ATOM 2220 C C . PRO A 1 279 ? -5.941 6.996 18.244 1.00 85.00 279 PRO A C 1
ATOM 2222 O O . PRO A 1 279 ? -5.799 7.682 19.257 1.00 85.00 279 PRO A O 1
ATOM 2225 N N . LEU A 1 280 ? -7.024 6.246 18.024 1.00 82.62 280 LEU A N 1
ATOM 2226 C CA . LEU A 1 280 ? -8.112 6.130 18.998 1.00 82.62 280 LEU A CA 1
ATOM 2227 C C . LEU A 1 280 ? -7.684 5.228 20.151 1.00 82.62 280 LEU A C 1
ATOM 2229 O O . LEU A 1 280 ? -7.162 4.140 19.922 1.00 82.62 280 LEU A O 1
ATOM 2233 N N . THR A 1 281 ? -7.954 5.662 21.374 1.00 83.44 281 THR A N 1
ATOM 2234 C CA . THR A 1 281 ? -7.796 4.825 22.566 1.00 83.44 281 THR A CA 1
ATOM 2235 C C . THR A 1 281 ? -8.811 3.678 22.569 1.00 83.44 281 THR A C 1
ATOM 2237 O O . THR A 1 281 ? -9.852 3.766 21.901 1.00 83.44 281 THR A O 1
ATOM 2240 N N . PRO A 1 282 ? -8.573 2.612 23.356 1.00 83.12 282 PRO A N 1
ATOM 2241 C CA . PRO A 1 282 ? -9.555 1.545 23.541 1.00 83.12 282 PRO A CA 1
ATOM 2242 C C . PRO A 1 282 ? -10.927 2.064 24.003 1.00 83.12 282 PRO A C 1
ATOM 2244 O O . PRO A 1 282 ? -11.952 1.616 23.497 1.00 83.12 282 PRO A O 1
ATOM 2247 N N . ASN A 1 283 ? -10.953 3.067 24.889 1.00 82.06 283 ASN A N 1
ATOM 2248 C CA . ASN A 1 283 ? -12.198 3.651 25.392 1.00 82.06 283 ASN A CA 1
ATOM 2249 C C . ASN A 1 283 ? -12.956 4.446 24.310 1.00 82.06 283 ASN A C 1
ATOM 2251 O O . ASN A 1 283 ? -14.152 4.251 24.112 1.00 82.06 283 ASN A O 1
ATOM 2255 N N . GLU A 1 284 ? -12.263 5.300 23.545 1.00 81.19 284 GLU A N 1
ATOM 2256 C CA . GLU A 1 284 ? -12.876 6.005 22.405 1.00 81.19 284 GLU A CA 1
ATOM 2257 C C . GLU A 1 284 ? -13.386 5.019 21.343 1.00 81.19 284 GLU A C 1
ATOM 2259 O O . GLU A 1 284 ? -14.449 5.224 20.762 1.00 81.19 284 GLU A O 1
ATOM 2264 N N . THR A 1 285 ? -12.650 3.929 21.113 1.00 82.12 285 THR A N 1
ATOM 2265 C CA . THR A 1 285 ? -13.060 2.860 20.197 1.00 82.12 285 THR A CA 1
ATOM 2266 C C . THR A 1 285 ? -14.354 2.198 20.670 1.00 82.12 285 THR A C 1
ATOM 2268 O O . THR A 1 285 ? -15.271 2.043 19.867 1.00 82.12 285 THR A O 1
ATOM 2271 N N . ALA A 1 286 ? -14.469 1.861 21.958 1.00 81.75 286 ALA A N 1
ATOM 2272 C CA . ALA A 1 286 ? -15.684 1.276 22.524 1.00 81.75 286 ALA A CA 1
ATOM 2273 C C . ALA A 1 286 ? -16.902 2.197 22.335 1.00 81.75 286 ALA A C 1
ATOM 2275 O O . ALA A 1 286 ? -17.929 1.761 21.818 1.00 81.75 286 ALA A O 1
ATOM 2276 N N . LEU A 1 287 ? -16.749 3.493 22.625 1.00 78.38 287 LEU A N 1
ATOM 2277 C CA . LEU A 1 287 ? -17.803 4.494 22.425 1.00 78.38 287 LEU A CA 1
ATOM 2278 C C . LEU A 1 287 ? -18.246 4.599 20.958 1.00 78.38 287 LEU A C 1
ATOM 2280 O O . LEU A 1 287 ? -19.439 4.694 20.669 1.00 78.38 287 LEU A O 1
ATOM 2284 N N . ILE A 1 288 ? -17.301 4.566 20.015 1.00 76.25 288 ILE A N 1
ATOM 2285 C CA . ILE A 1 288 ? -17.612 4.558 18.580 1.00 76.25 288 ILE A CA 1
ATOM 2286 C C . ILE A 1 288 ? -18.432 3.317 18.217 1.00 76.25 288 ILE A C 1
ATOM 2288 O O . ILE A 1 288 ? -19.410 3.432 17.480 1.00 76.25 288 ILE A O 1
ATOM 2292 N N . LEU A 1 289 ? -18.067 2.141 18.730 1.00 77.25 289 LEU A N 1
ATOM 2293 C CA . LEU A 1 289 ? -18.782 0.893 18.450 1.00 77.25 289 LEU A CA 1
ATOM 2294 C C . LEU A 1 289 ? -20.203 0.902 19.007 1.00 77.25 289 LEU A C 1
ATOM 2296 O O . LEU A 1 289 ? -21.132 0.525 18.290 1.00 77.25 289 LEU A O 1
ATOM 2300 N N . GLU A 1 290 ? -20.387 1.390 20.233 1.00 75.00 290 GLU A N 1
ATOM 2301 C CA . GLU A 1 290 ? -21.710 1.590 20.829 1.00 75.00 290 GLU A CA 1
ATOM 2302 C C . GLU A 1 290 ? -22.572 2.519 19.966 1.00 75.00 290 GLU A C 1
ATOM 2304 O O . GLU A 1 290 ? -23.737 2.222 19.696 1.00 75.00 290 GLU A O 1
ATOM 2309 N N . MET A 1 291 ? -21.992 3.608 19.450 1.00 70.56 291 MET A N 1
ATOM 2310 C CA . MET A 1 291 ? -22.698 4.518 18.545 1.00 70.56 291 MET A CA 1
ATOM 2311 C C . MET A 1 291 ? -23.038 3.868 17.204 1.00 70.56 291 MET A C 1
ATOM 2313 O O . MET A 1 291 ? -24.144 4.067 16.706 1.00 70.56 291 MET A O 1
ATOM 2317 N N . VAL A 1 292 ? -22.138 3.082 16.604 1.00 70.19 292 VAL A N 1
ATOM 2318 C CA . VAL A 1 292 ? -22.433 2.333 15.366 1.00 70.19 292 VAL A CA 1
ATOM 2319 C C . VAL A 1 292 ? -23.586 1.359 15.589 1.00 70.19 292 VAL A C 1
ATOM 2321 O O . VAL A 1 292 ? -24.512 1.329 14.775 1.00 70.19 292 VAL A O 1
ATOM 2324 N N . ALA A 1 293 ? -23.565 0.612 16.694 1.00 67.62 293 ALA A N 1
ATOM 2325 C CA . ALA A 1 293 ? -24.641 -0.301 17.066 1.00 67.62 293 ALA A CA 1
ATOM 2326 C C . ALA A 1 293 ? -25.971 0.447 17.240 1.00 67.62 293 ALA A C 1
ATOM 2328 O O . ALA A 1 293 ? -26.986 0.060 16.656 1.00 67.62 293 ALA A O 1
ATOM 2329 N N . ALA A 1 294 ? -25.944 1.578 17.949 1.00 65.62 294 ALA A N 1
ATOM 2330 C CA . ALA A 1 294 ? -27.112 2.415 18.168 1.00 65.62 294 ALA A CA 1
ATOM 2331 C C . ALA A 1 294 ? -27.673 3.027 16.875 1.00 65.62 294 ALA A C 1
ATOM 2333 O O . ALA A 1 294 ? -28.878 2.985 16.637 1.00 65.62 294 ALA A O 1
ATOM 2334 N N . MET A 1 295 ? -26.823 3.561 15.995 1.00 63.72 295 MET A N 1
ATOM 2335 C CA . MET A 1 295 ? -27.262 4.129 14.717 1.00 63.72 295 MET A CA 1
ATOM 2336 C C . MET A 1 295 ? -27.862 3.083 13.783 1.00 63.72 295 MET A C 1
ATOM 2338 O O . MET A 1 295 ? -28.839 3.385 13.095 1.00 63.72 295 MET A O 1
ATOM 2342 N N . ARG A 1 296 ? -27.289 1.875 13.761 1.00 63.56 296 ARG A N 1
ATOM 2343 C CA . ARG A 1 296 ? -27.815 0.772 12.960 1.00 63.56 296 ARG A CA 1
ATOM 2344 C C . ARG A 1 296 ? -29.196 0.373 13.473 1.00 63.56 296 ARG A C 1
ATOM 2346 O O . ARG A 1 296 ? -30.156 0.499 12.714 1.00 63.56 296 ARG A O 1
ATOM 2353 N N . ALA A 1 297 ? -29.327 -0.019 14.741 1.00 61.41 297 ALA A N 1
ATOM 2354 C CA . ALA A 1 297 ? -30.582 -0.595 15.225 1.00 61.41 297 ALA A CA 1
ATOM 2355 C C . ALA A 1 297 ? -31.728 0.429 15.371 1.00 61.41 297 ALA A C 1
ATOM 2357 O O . ALA A 1 297 ? -32.890 0.064 15.239 1.00 61.41 297 ALA A O 1
ATOM 2358 N N . TYR A 1 298 ? -31.439 1.716 15.619 1.00 56.44 298 TYR A N 1
ATOM 2359 C CA . TYR A 1 298 ? -32.486 2.684 15.981 1.00 56.44 298 TYR A CA 1
ATOM 2360 C C . TYR A 1 298 ? -33.139 3.422 14.796 1.00 56.44 298 TYR A C 1
ATOM 2362 O O . TYR A 1 298 ? -34.167 4.062 15.002 1.00 56.44 298 TYR A O 1
ATOM 2370 N N . LYS A 1 299 ? -32.566 3.412 13.575 1.00 53.75 299 LYS A N 1
ATOM 2371 C CA . LYS A 1 299 ? -33.098 4.215 12.440 1.00 53.75 299 LYS A CA 1
ATOM 2372 C C . LYS A 1 299 ? -32.927 3.633 11.028 1.00 53.75 299 LYS A C 1
ATOM 2374 O O . LYS A 1 299 ? -33.075 4.375 10.059 1.00 53.75 299 LYS A O 1
ATOM 2379 N N . GLY A 1 300 ? -32.585 2.351 10.871 1.00 51.72 300 GLY A N 1
ATOM 2380 C CA . GLY A 1 300 ? -32.410 1.761 9.534 1.00 51.72 300 GLY A CA 1
ATOM 2381 C C . GLY A 1 300 ? -31.301 2.434 8.711 1.00 51.72 300 GLY A C 1
ATOM 2382 O O . GLY A 1 300 ? -31.356 2.448 7.484 1.00 51.72 300 GLY A O 1
ATOM 2383 N N . LEU A 1 301 ? -30.300 3.025 9.377 1.00 53.69 301 LEU A N 1
ATOM 2384 C CA . LEU A 1 301 ? -29.186 3.743 8.753 1.00 53.69 301 LEU A CA 1
ATOM 2385 C C . LEU A 1 301 ? -28.093 2.754 8.330 1.00 53.69 301 LEU A C 1
ATOM 2387 O O . LEU A 1 301 ? -27.046 2.613 8.956 1.00 53.69 301 LEU A O 1
ATOM 2391 N N . HIS A 1 302 ? -28.354 2.076 7.222 1.00 51.31 302 HIS A N 1
ATOM 2392 C CA . HIS A 1 302 ? -27.469 1.115 6.558 1.00 51.31 302 HIS A CA 1
ATOM 2393 C C . HIS A 1 302 ? -26.209 1.748 5.938 1.00 51.31 302 HIS A C 1
ATOM 2395 O O . HIS A 1 302 ? -25.267 1.034 5.601 1.00 51.31 302 HIS A O 1
ATOM 2401 N N . LYS A 1 303 ? -26.174 3.081 5.783 1.00 47.97 303 LYS A N 1
ATOM 2402 C CA . LYS A 1 303 ? -25.063 3.820 5.150 1.00 47.97 303 LYS A CA 1
ATOM 2403 C C . LYS A 1 303 ? -23.887 4.104 6.087 1.00 47.97 303 LYS A C 1
ATOM 2405 O O . LYS A 1 303 ? -22.832 4.541 5.635 1.00 47.97 303 LYS A O 1
ATOM 2410 N N . THR A 1 304 ? -24.035 3.854 7.387 1.00 50.66 304 THR A N 1
ATOM 2411 C CA . THR A 1 304 ? -23.000 4.148 8.384 1.00 50.66 304 THR A CA 1
ATOM 2412 C C . THR A 1 304 ? -21.973 3.015 8.434 1.00 50.66 304 THR A C 1
ATOM 2414 O O . THR A 1 304 ? -21.913 2.229 9.382 1.00 50.66 304 THR A O 1
ATOM 2417 N N . LEU A 1 305 ? -21.198 2.868 7.358 1.00 47.09 305 LEU A N 1
ATOM 2418 C CA . LEU A 1 305 ? -20.050 1.956 7.316 1.00 47.09 305 LEU A CA 1
ATOM 2419 C C . LEU A 1 305 ? -18.735 2.673 7.661 1.00 47.09 305 LEU A C 1
ATOM 2421 O O . LEU A 1 305 ? -17.787 2.031 8.098 1.00 47.09 305 LEU A O 1
ATOM 2425 N N . PHE A 1 306 ? -18.698 4.001 7.528 1.00 49.31 306 PHE A N 1
ATOM 2426 C CA . PHE A 1 306 ? -17.511 4.812 7.775 1.00 49.31 306 PHE A CA 1
ATOM 2427 C C . PHE A 1 306 ? -17.853 5.969 8.706 1.00 49.31 306 PHE A C 1
ATOM 2429 O O . PHE A 1 306 ? -18.290 7.031 8.274 1.00 49.31 306 PHE A O 1
ATOM 2436 N N . LEU A 1 307 ? -17.639 5.775 10.004 1.00 54.00 307 LEU A N 1
ATOM 2437 C CA . LEU A 1 307 ? -17.456 6.923 10.880 1.00 54.00 307 LEU A CA 1
ATOM 2438 C C . LEU A 1 307 ? -16.071 7.491 10.579 1.00 54.00 307 LEU A C 1
ATOM 2440 O O . LEU A 1 307 ? -15.057 6.855 10.872 1.00 54.00 307 LEU A O 1
ATOM 2444 N N . SER A 1 308 ? -16.015 8.671 9.953 1.00 56.12 308 SER A N 1
ATOM 2445 C CA . SER A 1 308 ? -14.749 9.389 9.821 1.00 56.12 308 SER A CA 1
ATOM 2446 C C . SER A 1 308 ? -14.210 9.644 11.228 1.00 56.12 308 SER A C 1
ATOM 2448 O O . SER A 1 308 ? -14.842 10.319 12.041 1.00 56.12 308 SER A O 1
ATOM 2450 N N . ARG A 1 309 ? -13.020 9.108 11.522 1.00 57.88 309 ARG A N 1
ATOM 2451 C CA . ARG A 1 309 ? -12.301 9.360 12.781 1.00 57.88 309 ARG A CA 1
ATOM 2452 C C . ARG A 1 309 ? -12.119 10.857 13.032 1.00 57.88 309 ARG A C 1
ATOM 2454 O O . ARG A 1 309 ? -12.124 11.289 14.179 1.00 57.88 309 ARG A O 1
ATOM 2461 N N . ARG A 1 310 ? -12.000 11.649 11.963 1.00 61.00 310 ARG A N 1
ATOM 2462 C CA . ARG A 1 310 ? -11.968 13.111 12.022 1.00 61.00 310 ARG A CA 1
ATOM 2463 C C . ARG A 1 310 ? -13.323 13.693 12.410 1.00 61.00 310 ARG A C 1
ATOM 2465 O O . ARG A 1 310 ? -13.361 14.533 13.298 1.00 61.00 3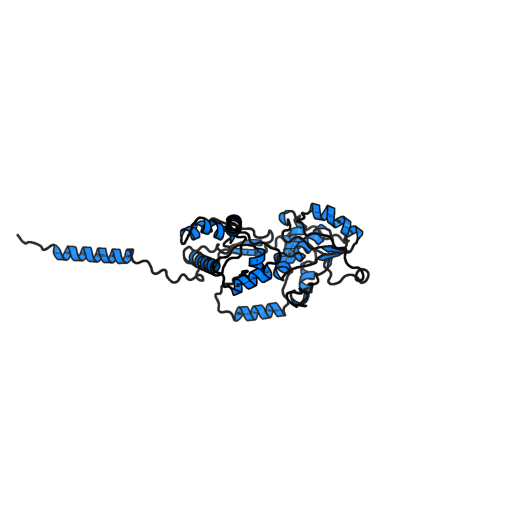10 ARG A O 1
ATOM 2472 N N . ALA A 1 311 ? -14.415 13.226 11.807 1.00 63.19 311 ALA A N 1
ATOM 2473 C CA . ALA A 1 311 ? -15.759 13.667 12.178 1.00 63.19 311 ALA A CA 1
ATOM 2474 C C . ALA A 1 311 ? -16.093 13.331 13.641 1.00 63.19 311 ALA A C 1
ATOM 2476 O O . ALA A 1 311 ? -16.581 14.186 14.372 1.00 63.19 311 ALA A O 1
ATOM 2477 N N . PHE A 1 312 ? -15.761 12.122 14.104 1.00 66.56 312 PHE A N 1
ATOM 2478 C CA . PHE A 1 312 ? -15.943 11.734 15.506 1.00 66.56 312 PHE A CA 1
ATOM 2479 C C . PHE A 1 312 ? -15.141 12.620 16.465 1.00 66.56 312 PHE A C 1
ATOM 2481 O O . PHE A 1 312 ? -15.692 13.111 17.452 1.00 66.56 312 PHE A O 1
ATOM 2488 N N . ALA A 1 313 ? -13.866 12.868 16.160 1.00 59.00 313 ALA A N 1
ATOM 2489 C CA . ALA A 1 313 ? -13.002 13.691 17.002 1.00 59.00 313 ALA A CA 1
ATOM 2490 C C . ALA A 1 313 ? -13.425 15.171 17.036 1.00 59.00 313 ALA A C 1
ATOM 2492 O O . ALA A 1 313 ? -13.360 15.804 18.086 1.00 59.00 313 ALA A O 1
ATOM 2493 N N . GLU A 1 314 ? -13.897 15.721 15.915 1.00 66.88 314 GLU A N 1
ATOM 2494 C CA . GLU A 1 314 ? -14.414 17.090 15.842 1.00 66.88 314 GLU A CA 1
ATOM 2495 C C . GLU A 1 314 ? -15.681 17.256 16.690 1.00 66.88 314 GLU A C 1
ATOM 2497 O O . GLU A 1 314 ? -15.790 18.193 17.478 1.00 66.88 314 GLU A O 1
ATOM 2502 N N . LEU A 1 315 ? -16.629 16.328 16.553 1.00 70.12 315 LEU A N 1
ATOM 2503 C CA . LEU A 1 315 ? -17.947 16.443 17.169 1.00 70.12 315 LEU A CA 1
ATOM 2504 C C . LEU A 1 315 ? -17.913 16.169 18.678 1.00 70.12 315 LEU A C 1
ATOM 2506 O O . LEU A 1 315 ? -18.512 16.916 19.446 1.00 70.12 315 LEU A O 1
ATOM 2510 N N . THR A 1 316 ? -17.159 15.162 19.131 1.00 64.56 316 THR A N 1
ATOM 2511 C CA . THR A 1 316 ? -16.954 14.920 20.575 1.00 64.56 316 THR A CA 1
ATOM 2512 C C . THR A 1 316 ? -16.292 16.110 21.269 1.00 64.56 316 THR A C 1
ATOM 2514 O O . THR A 1 316 ? -16.660 16.464 22.388 1.00 64.56 316 THR A O 1
ATOM 2517 N N . PHE A 1 317 ? -15.346 16.768 20.596 1.00 60.78 317 PHE A N 1
ATOM 2518 C CA . PHE A 1 317 ? -14.689 17.968 21.101 1.00 60.78 317 PHE A CA 1
ATOM 2519 C C . PHE A 1 317 ? -15.634 19.175 21.200 1.00 60.78 317 PHE A C 1
ATOM 2521 O O . PHE A 1 317 ? -15.515 19.964 22.135 1.00 60.78 317 PHE A O 1
ATOM 2528 N N . GLN A 1 318 ? -16.609 19.302 20.295 1.00 74.75 318 GLN A N 1
ATOM 2529 C CA . GLN A 1 318 ? -17.673 20.315 20.392 1.00 74.75 318 GLN A CA 1
ATOM 2530 C C . GLN A 1 318 ? -18.616 20.081 21.589 1.00 74.75 318 GLN A C 1
ATOM 2532 O O . GLN A 1 318 ? -19.606 20.788 21.748 1.00 74.75 318 GLN A O 1
ATOM 2537 N N . GLY A 1 319 ? -18.312 19.100 22.445 1.00 72.38 319 GLY A N 1
ATOM 2538 C CA . GLY A 1 319 ? -19.080 18.771 23.638 1.00 72.38 319 GLY A CA 1
ATOM 2539 C C . GLY A 1 319 ? -20.265 17.856 23.352 1.00 72.38 319 GLY A C 1
ATOM 2540 O O . GLY A 1 319 ? -20.968 17.483 24.291 1.00 72.38 319 GLY A O 1
ATOM 2541 N N . LEU A 1 320 ? -20.467 17.454 22.091 1.00 71.56 320 LEU A N 1
ATOM 2542 C CA . LEU A 1 320 ? -21.565 16.577 21.713 1.00 71.56 320 LEU A CA 1
ATOM 2543 C C . LEU A 1 320 ? -21.351 15.203 22.344 1.00 71.56 320 LEU A C 1
ATOM 2545 O O . LEU A 1 320 ? -20.302 14.571 22.192 1.00 71.56 320 LEU A O 1
ATOM 2549 N N . LYS A 1 321 ? -22.382 14.716 23.030 1.00 69.19 321 LYS A N 1
ATOM 2550 C CA . LYS A 1 321 ? -22.407 13.393 23.659 1.00 69.19 321 LYS A CA 1
ATOM 2551 C C . LYS A 1 321 ? -23.730 12.700 23.355 1.00 69.19 321 LYS A C 1
ATOM 2553 O O . LYS A 1 321 ? -24.721 13.333 22.991 1.00 69.19 321 LYS A O 1
ATOM 2558 N N . GLY A 1 322 ? -23.749 11.375 23.488 1.00 65.69 322 GLY A N 1
ATOM 2559 C CA . GLY A 1 322 ? -24.969 10.576 23.352 1.00 65.69 322 GLY A CA 1
ATOM 2560 C C . GLY A 1 322 ? -25.721 10.826 22.036 1.00 65.69 322 GLY A C 1
ATOM 2561 O O . GLY A 1 322 ? -25.163 10.679 20.948 1.00 65.69 322 GLY A O 1
ATOM 2562 N N . LYS A 1 323 ? -27.006 11.196 22.129 1.00 57.31 323 LYS A N 1
ATOM 2563 C CA . LYS A 1 323 ? -27.904 11.345 20.968 1.00 57.31 323 LYS A CA 1
ATOM 2564 C C . LYS A 1 323 ? -27.500 12.479 20.016 1.00 57.31 323 LYS A C 1
ATOM 2566 O O . LYS A 1 323 ? -27.704 12.337 18.812 1.00 57.31 323 LYS A O 1
ATOM 2571 N N . GLU A 1 324 ? -26.925 13.567 20.524 1.00 67.38 324 GLU A N 1
ATOM 2572 C CA . GLU A 1 324 ? -26.549 14.737 19.715 1.00 67.38 324 GLU A CA 1
ATOM 2573 C C . GLU A 1 324 ? -25.324 14.451 18.842 1.00 67.38 324 GLU A C 1
ATOM 2575 O O . GLU A 1 324 ? -25.329 14.725 17.643 1.00 67.38 324 GLU A O 1
ATOM 2580 N N . LEU A 1 325 ? -24.316 13.786 19.414 1.00 65.88 325 LEU A N 1
ATOM 2581 C CA . LEU A 1 325 ? -23.143 13.310 18.680 1.00 65.88 325 LEU A CA 1
ATOM 2582 C C . LEU A 1 325 ? -23.537 12.326 17.577 1.00 65.88 325 LEU A C 1
ATOM 2584 O O . LEU A 1 325 ? -23.095 12.451 16.436 1.00 65.88 325 LEU A O 1
ATOM 2588 N N . MET A 1 326 ? -24.441 11.394 17.893 1.00 58.81 326 MET A N 1
ATOM 2589 C CA . MET A 1 326 ? -24.992 10.484 16.893 1.00 58.81 326 MET A CA 1
ATOM 2590 C C . MET A 1 326 ? -25.744 11.212 15.779 1.00 58.81 326 MET A C 1
ATOM 2592 O O . MET A 1 326 ? -25.725 10.749 14.644 1.00 58.81 326 MET A O 1
ATOM 2596 N N . GLN A 1 327 ? -26.432 12.320 16.069 1.00 63.81 327 GLN A N 1
ATOM 2597 C CA . GLN A 1 327 ? -27.131 13.104 15.051 1.00 63.81 327 GLN A CA 1
ATOM 2598 C C . GLN A 1 327 ? -26.145 13.852 14.145 1.00 63.81 327 GLN A C 1
ATOM 2600 O O . GLN A 1 327 ? -26.343 13.870 12.933 1.00 63.81 327 GLN A O 1
ATOM 2605 N N . ALA A 1 328 ? -25.080 14.425 14.701 1.00 67.31 328 ALA A N 1
ATOM 2606 C CA . ALA A 1 328 ? -24.092 15.188 13.943 1.00 67.31 328 ALA A CA 1
ATOM 2607 C C . ALA A 1 328 ? -23.152 14.299 13.102 1.00 67.31 328 ALA A C 1
ATOM 2609 O O . ALA A 1 328 ? -22.758 14.671 11.996 1.00 67.31 328 ALA A O 1
ATOM 2610 N N . LEU A 1 329 ? -22.862 13.075 13.558 1.00 60.91 329 LEU A N 1
ATOM 2611 C CA . LEU A 1 329 ? -22.131 12.088 12.753 1.00 60.91 329 LEU A CA 1
ATOM 2612 C C . LEU A 1 329 ? -22.918 11.636 11.514 1.00 60.91 329 LEU A C 1
ATOM 2614 O O . LEU A 1 329 ? -22.321 11.167 10.550 1.00 60.91 329 LEU A O 1
ATOM 2618 N N . ARG A 1 330 ? -24.251 11.807 11.495 1.00 54.97 330 ARG A N 1
ATOM 2619 C CA . ARG A 1 330 ? -25.081 11.484 10.317 1.00 54.97 330 ARG A CA 1
ATOM 2620 C C . ARG A 1 330 ? -24.866 12.439 9.148 1.00 54.97 330 ARG A C 1
ATOM 2622 O O . ARG A 1 330 ? -25.120 12.043 8.015 1.00 54.97 330 ARG A O 1
ATOM 2629 N N . THR A 1 331 ? -24.462 13.684 9.399 1.00 58.22 331 THR A N 1
ATOM 2630 C CA . THR A 1 331 ? -24.338 14.721 8.358 1.00 58.22 331 THR A CA 1
ATOM 2631 C C . THR A 1 331 ? -22.913 14.871 7.832 1.00 58.22 331 THR A C 1
ATOM 2633 O O . THR A 1 331 ? -22.707 15.426 6.755 1.00 58.22 331 THR A O 1
ATOM 2636 N N . THR A 1 332 ? -21.923 14.339 8.547 1.00 54.09 332 THR A N 1
ATOM 2637 C CA . THR A 1 332 ? -20.504 14.414 8.188 1.00 54.09 332 THR A CA 1
ATOM 2638 C C . THR A 1 332 ? -20.106 13.237 7.292 1.00 54.09 332 THR A C 1
ATOM 2640 O O . THR A 1 332 ? -19.511 12.256 7.730 1.00 54.09 332 THR A O 1
ATOM 2643 N N . ARG A 1 333 ? -20.438 13.330 5.997 1.00 50.00 333 ARG A N 1
ATOM 2644 C CA . ARG A 1 333 ? -19.890 12.439 4.959 1.00 50.00 333 ARG A CA 1
ATOM 2645 C C . ARG A 1 333 ? -18.474 12.900 4.602 1.00 50.00 333 ARG A C 1
ATOM 2647 O O . ARG A 1 333 ? -18.307 13.947 3.991 1.00 50.00 333 ARG A O 1
ATOM 2654 N N . GLU A 1 334 ? -17.456 12.116 4.944 1.00 43.84 334 GLU A N 1
ATOM 2655 C CA . GLU A 1 334 ? -16.149 12.184 4.274 1.00 43.84 334 GLU A CA 1
ATOM 2656 C C . GLU A 1 334 ? -15.994 10.907 3.434 1.00 43.84 334 GLU A C 1
ATOM 2658 O O . GLU A 1 334 ? -15.391 9.924 3.859 1.00 43.84 334 GLU A O 1
ATOM 2663 N N . GLU A 1 335 ? -16.598 10.900 2.245 1.00 42.41 335 GLU A N 1
ATOM 2664 C CA . GLU A 1 335 ? -16.361 9.871 1.230 1.00 42.41 335 GLU A CA 1
ATOM 2665 C C . GLU A 1 335 ? -15.098 10.251 0.450 1.00 42.41 335 GLU A C 1
ATOM 2667 O O . GLU A 1 335 ? -15.143 10.992 -0.525 1.00 42.41 335 GLU A O 1
ATOM 2672 N N . ALA A 1 336 ? -13.944 9.767 0.901 1.00 45.78 336 ALA A N 1
ATOM 2673 C CA . ALA A 1 336 ? -12.728 9.740 0.090 1.00 45.78 336 ALA A CA 1
ATOM 2674 C C . ALA A 1 336 ? -12.405 8.282 -0.253 1.00 45.78 336 ALA A C 1
ATOM 2676 O O . ALA A 1 336 ? -11.408 7.720 0.202 1.00 45.78 336 ALA A O 1
ATOM 2677 N N . LEU A 1 337 ? -13.304 7.639 -1.002 1.00 55.59 337 LEU A N 1
ATOM 2678 C CA . LEU A 1 337 ? -13.001 6.362 -1.638 1.00 55.59 337 LEU A CA 1
ATOM 2679 C C . LEU A 1 337 ? -12.170 6.630 -2.906 1.00 55.59 337 LEU A C 1
ATOM 2681 O O . LEU A 1 337 ? -12.426 7.619 -3.591 1.00 55.59 337 LEU A O 1
ATOM 2685 N N . PRO A 1 338 ? -11.159 5.801 -3.219 1.00 62.75 338 PRO A N 1
ATOM 2686 C CA . PRO A 1 338 ? -10.389 5.948 -4.454 1.00 62.75 338 PRO A CA 1
ATOM 2687 C C . PRO A 1 338 ? -11.287 5.888 -5.701 1.00 62.75 338 PRO A C 1
ATOM 2689 O O . PRO A 1 338 ? -12.249 5.122 -5.699 1.00 62.75 338 PRO A O 1
ATOM 2692 N N . ASP A 1 339 ? -10.891 6.565 -6.792 1.00 70.62 339 ASP A N 1
ATOM 2693 C CA . ASP A 1 339 ? -11.538 6.563 -8.133 1.00 70.62 339 ASP A CA 1
ATOM 2694 C C . ASP A 1 339 ? -11.821 5.150 -8.715 1.00 70.62 339 ASP A C 1
ATOM 2696 O O . ASP A 1 339 ? -12.439 4.999 -9.770 1.00 70.62 339 ASP A O 1
ATOM 2700 N N . CYS A 1 340 ? -11.334 4.095 -8.061 1.00 78.19 340 CYS A N 1
ATOM 2701 C CA . CYS A 1 340 ? -11.532 2.705 -8.442 1.00 78.19 340 CYS A CA 1
ATOM 2702 C C . CYS A 1 340 ? -12.825 2.078 -7.873 1.00 78.19 340 CYS A C 1
ATOM 2704 O O . CYS A 1 340 ? -13.193 0.989 -8.315 1.00 78.19 340 CYS A O 1
ATOM 2706 N N . PHE A 1 341 ? -13.503 2.702 -6.900 1.00 75.69 341 PHE A N 1
ATOM 2707 C CA . PHE A 1 341 ? -14.690 2.143 -6.230 1.00 75.69 341 PHE A CA 1
ATOM 2708 C C . PHE A 1 341 ? -15.980 2.873 -6.588 1.00 75.69 341 PHE A C 1
ATOM 2710 O O . PHE A 1 341 ? -16.007 4.096 -6.689 1.00 75.69 341 PHE A O 1
ATOM 2717 N N . CYS A 1 342 ? -17.055 2.098 -6.728 1.00 74.75 342 CYS A N 1
ATOM 2718 C CA . CYS A 1 342 ? -18.390 2.587 -7.044 1.00 74.75 342 CYS A CA 1
ATOM 2719 C C . CYS A 1 342 ? -19.382 2.133 -5.985 1.00 74.75 342 CYS A C 1
ATOM 2721 O O . CYS A 1 342 ? -19.239 1.055 -5.401 1.00 74.75 342 CYS A O 1
ATOM 2723 N N . GLU A 1 343 ? -20.393 2.969 -5.772 1.00 70.94 343 GLU A N 1
ATOM 2724 C CA . GLU A 1 343 ? -21.542 2.661 -4.932 1.00 70.94 343 GLU A CA 1
ATOM 2725 C C . GLU A 1 343 ? -22.518 1.783 -5.726 1.00 70.94 343 GLU A C 1
ATOM 2727 O O . GLU A 1 343 ? -22.987 2.179 -6.792 1.00 70.94 343 GLU A O 1
ATOM 2732 N N . PHE A 1 344 ? -22.842 0.602 -5.206 1.00 64.94 344 PHE A N 1
ATOM 2733 C CA . PHE A 1 344 ? -23.870 -0.285 -5.741 1.00 64.94 344 PHE A CA 1
ATOM 2734 C C . PHE A 1 344 ? -25.021 -0.385 -4.745 1.00 64.94 344 PHE A C 1
ATOM 2736 O O . PHE A 1 344 ? -24.805 -0.552 -3.545 1.00 64.94 344 PHE A O 1
ATOM 2743 N N . LYS A 1 345 ? -26.253 -0.296 -5.243 1.00 69.31 345 LYS A N 1
ATOM 2744 C CA . LYS A 1 345 ? -27.457 -0.540 -4.443 1.00 69.31 345 LYS A CA 1
ATOM 2745 C C . LYS A 1 345 ? -27.709 -2.049 -4.382 1.00 69.31 345 LYS A C 1
ATOM 2747 O O . LYS A 1 345 ? -27.666 -2.694 -5.428 1.00 69.31 345 LYS A O 1
ATOM 2752 N N . LEU A 1 346 ? -27.901 -2.576 -3.172 1.00 63.00 346 LEU A N 1
ATOM 2753 C CA . LEU A 1 346 ? -28.171 -3.996 -2.912 1.00 63.00 346 LEU A CA 1
ATOM 2754 C C . LEU A 1 346 ? -29.645 -4.350 -3.080 1.00 63.00 346 LEU A C 1
ATOM 2756 O O . LEU A 1 346 ? -30.492 -3.481 -2.759 1.00 63.00 346 LEU A O 1
#

Foldseek 3Di:
DDDDDPVVVVVVVVVVVVVVCCVVPPPPPPPPLDLVVFDFFKDKAQPLVLVVDPFDFQDPDALAEEEEEQDDDVCCCQVLPSPLLVQLLCLLLSHEYEAYFHDCDPVVNDRDGPVQWWPPVLLQVQLVRLHHYDDDDDPVPNPDDAAEDEQQDADASVRSVPPVNVSCNVRRGHYYHHHSDHPLVRRDPSSVSSSLSNNRPRTDTPPVVVVVVVVVVVVDDPPDDDDDADPALLLQLVLLADDPDDDPVSVVSNVVNNPPPHRDDDPVNLVCQLQLSHGDDPVSVVQVVVLSSCLRRPPSCSVPPDQDSNLLSNLVVVVDDDPRSSVSSVVDDPPPDPPRMDMDTD

InterPro domains:
  IPR019378 GDP-fucose protein O-fucosyltransferase [PF10250] (65-307)
  IPR024709 Putative O-fucosyltransferase, plant [PIRSF009360] (32-333)

Secondary structure (DSSP, 8-state):
------HHHHHHHHHHHHHHHHHHHS--------GGGS---EEEEE--HHHHS-PPPPPSS---EEEE-B-S-HHHHHTS-HHHHHHHHHHHTTPEEEPPPB---TTTT----HHHHB-HHHHHHHHTTT--EESS--HHHHTSPPEEE---S---HHHIIIIIHHHHHHHSEEEE---TT--GGGS-HHHHHHHHIIIIII--B-HHHHHHHHHHHHHSPSS---------HHHHHHHT---SS--HHHHHHHHHHHTT-PPP-HHHHHHHHHTT-S---HHHHHHHHHHHHHHHHHH--TTTT---HHHHHHHHHTT--HHHHHHHHTT-------TTEEEEE-

Sequence (346 aa):
MIAVSVKPLFFAIFTVSLLLAVMLLSPSTPGKLDIWSVGRVVEWRPCTWWLQGHLTALPIESNGYIRVDCYGGLNQMRRDLSFCDGVGIARLLNATLVLPKFEAAAYWNESSGFADVFDVDYFIQQVNGFVKVVKELPPEIVSKEPFQVDCRKRKGQLDYIESILPSLLEHHYISITPAMSQRRDRYPKYAKAALCQACYGALRLTRSLEKKASELLEAIPKPFLSLHLRFEPDMVAYSQCEYSGLSPASMEAIEAARGDRKQWTGELARIWRKRGKCPLTPNETALILEMVAAMRAYKGLHKTLFLSRRAFAELTFQGLKGKELMQALRTTREEALPDCFCEFKL

Organism: Manihot esculenta (NCBI:txid3983)

Radius of gyration: 28.52 Å; chains: 1; bounding box: 108×45×76 Å